Protein AF-A0AA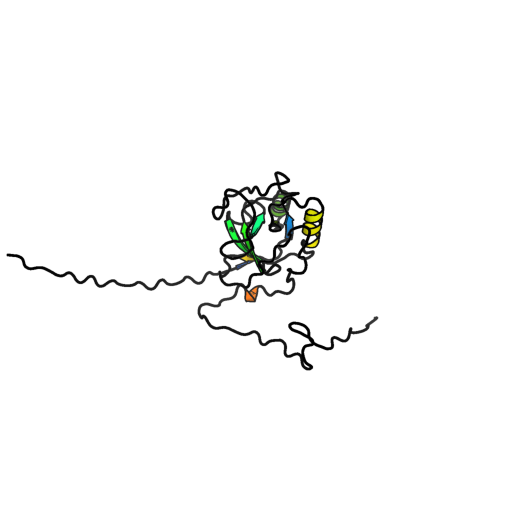N9V3B9-F1 (afdb_monomer)

Radius of gyration: 23.07 Å; Cα contacts (8 Å, |Δi|>4): 389; chains: 1; bounding box: 51×92×60 Å

Sequence (215 aa):
MQQKLLAAVLGTSLPLLARAQDCSVVNDVAVTFYGSPDNDPPGSAATAYSCGGRDNQAGGVGSYDDPLTFATAPGEYEQCELLYAPYIKKYIRMEDSCEQCTSDWANGEAHIDIWTGTVADGGDAQVECENELTPGPQQSFIRNPAADLEVDVTPLWDNGACNTQNTYPDYNTGDYCGNNSGGGGGGGGSPPTCQTGCEWEGHCIGKQSSPTQMF

Foldseek 3Di:
DDDDDDDDDPDDDDPPPDDDQQKDKDWQEFEFEDEQCPDVVHLFQAAPADELNPNRGAAFLQALSTFGEKAAAVPLDDQQFWKAFVQLQGIYGHGHYDPVRNVCVVVVHHYMYTYQHDSGPPDVLVVVLRVLLRDPGIGMMMGRWDNPGGHDSPGCDDDSDHPSVSTHRPDDVCVGRPPPPDDDDDDDPPPPPLVQDAPDPPHHPDPDPDDDDDD

pLDDT: mean 82.68, std 22.28, range [33.41, 98.81]

Solvent-accessible surface area (backbone atoms only — not comparable to full-atom values): 12807 Å² total; per-residue (Å²): 135,82,86,83,82,83,81,84,80,81,80,78,80,75,81,80,76,76,72,75,73,79,41,44,80,47,68,71,26,40,51,45,40,44,41,8,48,78,31,80,62,61,62,29,36,60,36,82,36,73,42,96,84,46,82,24,46,56,34,43,54,11,39,73,95,38,33,16,26,25,22,23,23,92,76,80,58,57,88,56,39,54,33,30,35,63,42,47,23,22,22,32,24,34,28,32,67,34,71,69,24,37,54,37,43,76,72,74,39,50,38,41,35,32,50,32,46,44,62,66,60,56,46,71,63,45,56,50,35,24,60,69,59,34,55,91,67,59,42,54,36,28,37,54,47,70,79,82,65,79,62,47,60,71,54,45,36,52,98,92,44,62,42,62,83,64,51,39,87,88,72,60,70,61,81,68,49,58,95,73,83,78,71,95,70,89,74,78,73,75,70,84,78,52,93,76,42,64,80,50,96,95,42,65,58,77,83,73,82,81,80,84,80,91,129

Mean predicted aligned error: 12.38 Å

Structure (mmCIF, N/CA/C/O backbone):
data_AF-A0AAN9V3B9-F1
#
_entry.id   AF-A0AAN9V3B9-F1
#
loop_
_atom_site.group_PDB
_atom_site.id
_atom_site.type_symbol
_atom_site.label_atom_id
_atom_site.label_alt_id
_atom_site.label_comp_id
_atom_site.label_asym_id
_atom_site.label_entity_id
_atom_site.label_seq_id
_atom_site.pdbx_PDB_ins_code
_atom_site.Cartn_x
_atom_site.Cartn_y
_atom_site.Cartn_z
_atom_site.occupancy
_atom_site.B_iso_or_equiv
_atom_site.auth_seq_id
_atom_site.auth_comp_id
_atom_site.auth_asym_id
_atom_site.auth_atom_id
_atom_site.pdbx_PDB_model_num
ATOM 1 N N . MET A 1 1 ? 1.029 -67.263 36.146 1.00 41.69 1 MET A N 1
ATOM 2 C CA . MET A 1 1 ? 1.501 -66.530 34.952 1.00 41.69 1 MET A CA 1
ATOM 3 C C . MET A 1 1 ? 0.396 -65.588 34.488 1.00 41.69 1 MET A C 1
ATOM 5 O O . MET A 1 1 ? -0.675 -66.061 34.150 1.00 41.69 1 MET A O 1
ATOM 9 N N . GLN A 1 2 ? 0.673 -64.285 34.587 1.00 43.12 2 GLN A N 1
ATOM 10 C CA . GLN A 1 2 ? 0.146 -63.132 33.833 1.00 43.12 2 GLN A CA 1
ATOM 11 C C . GLN A 1 2 ? -1.353 -63.063 33.464 1.00 43.12 2 GLN A C 1
ATOM 13 O O . GLN A 1 2 ? -1.788 -63.608 32.455 1.00 43.12 2 GLN A O 1
ATOM 18 N N . GLN A 1 3 ? -2.100 -62.235 34.206 1.00 40.59 3 GLN A N 1
ATOM 19 C CA . GLN A 1 3 ? -3.297 -61.549 33.705 1.00 40.59 3 GLN A CA 1
ATOM 20 C C . GLN A 1 3 ? -2.859 -60.319 32.895 1.00 40.59 3 GLN A C 1
ATOM 22 O O . GLN A 1 3 ? -2.194 -59.429 33.422 1.00 40.59 3 GLN A O 1
ATOM 27 N N . LYS A 1 4 ? -3.214 -60.281 31.607 1.00 46.84 4 LYS A N 1
ATOM 28 C CA . LYS A 1 4 ? -3.059 -59.104 30.743 1.00 46.84 4 LYS A CA 1
ATOM 29 C C . LYS A 1 4 ? -4.284 -58.207 30.921 1.00 46.84 4 LYS A C 1
ATOM 31 O O . LYS A 1 4 ? -5.369 -58.560 30.469 1.00 46.84 4 LYS A O 1
ATOM 36 N N . LEU A 1 5 ? -4.106 -57.063 31.577 1.00 45.88 5 LEU A N 1
ATOM 37 C CA . LEU A 1 5 ? -5.072 -55.966 31.556 1.00 45.88 5 LEU A CA 1
ATOM 38 C C . LEU A 1 5 ? -4.940 -55.230 30.216 1.00 45.88 5 LEU A C 1
ATOM 40 O O . LEU A 1 5 ? -3.900 -54.636 29.940 1.00 45.88 5 LEU A O 1
ATOM 44 N N . LEU A 1 6 ? -5.982 -55.279 29.384 1.00 48.12 6 LEU A N 1
ATOM 45 C CA . LEU A 1 6 ? -6.142 -54.339 28.277 1.00 48.12 6 LEU A CA 1
ATOM 46 C C . LEU A 1 6 ? -6.774 -53.061 28.836 1.00 48.12 6 LEU A C 1
ATOM 48 O O . LEU A 1 6 ? -7.932 -53.067 29.247 1.00 48.12 6 LEU A O 1
ATOM 52 N N . ALA A 1 7 ? -6.007 -51.973 28.857 1.00 49.44 7 ALA A N 1
ATOM 53 C CA . ALA A 1 7 ? -6.529 -50.637 29.105 1.00 49.44 7 ALA A CA 1
ATOM 54 C C . ALA A 1 7 ? -7.120 -50.092 27.796 1.00 49.44 7 ALA A C 1
ATOM 56 O O . ALA A 1 7 ? -6.390 -49.822 26.844 1.00 49.44 7 ALA A O 1
ATOM 57 N N . ALA A 1 8 ? -8.444 -49.956 27.739 1.00 52.72 8 ALA A N 1
ATOM 58 C CA . ALA A 1 8 ? -9.119 -49.228 26.673 1.00 52.72 8 ALA A CA 1
ATOM 59 C C . ALA A 1 8 ? -8.997 -47.724 26.957 1.00 52.72 8 ALA A C 1
ATOM 61 O O . ALA A 1 8 ? -9.636 -47.203 27.870 1.00 52.72 8 ALA A O 1
ATOM 62 N N . VAL A 1 9 ? -8.145 -47.032 26.200 1.00 54.12 9 VAL A N 1
ATOM 63 C CA . VAL A 1 9 ? -8.042 -45.569 26.236 1.00 54.12 9 VAL A CA 1
ATOM 64 C C . VAL A 1 9 ? -9.153 -45.010 25.348 1.00 54.12 9 VAL A C 1
ATOM 66 O O . VAL A 1 9 ? -9.052 -45.021 24.124 1.00 54.12 9 VAL A O 1
ATOM 69 N N . LEU A 1 10 ? -10.245 -44.563 25.967 1.00 55.75 10 LEU A N 1
ATOM 70 C CA . LEU A 1 10 ? -11.289 -43.781 25.307 1.00 55.75 10 LEU A CA 1
ATOM 71 C C . LEU A 1 10 ? -10.733 -42.376 25.0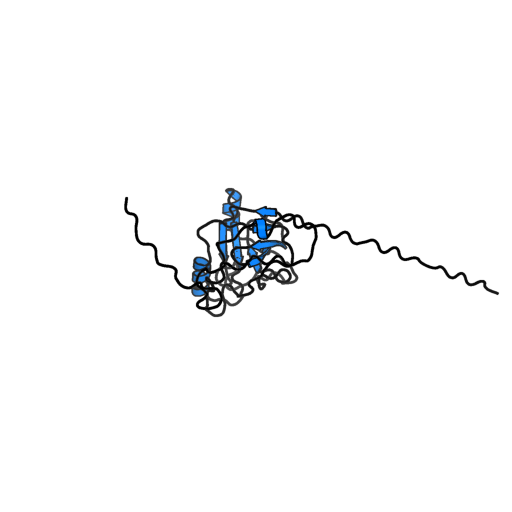43 1.00 55.75 10 LEU A C 1
ATOM 73 O O . LEU A 1 10 ? -10.651 -41.555 25.953 1.00 55.75 10 LEU A O 1
ATOM 77 N N . GLY A 1 11 ? -10.306 -42.119 23.807 1.00 49.44 11 GLY A N 1
ATOM 78 C CA . GLY A 1 11 ? -9.896 -40.790 23.364 1.00 49.44 11 GLY A CA 1
ATOM 79 C C . GLY A 1 11 ? -11.099 -39.852 23.316 1.00 49.44 11 GLY A C 1
ATOM 80 O O . GLY A 1 11 ? -11.945 -39.965 22.434 1.00 49.44 11 GLY A O 1
ATOM 81 N N . THR A 1 12 ? -11.190 -38.926 24.266 1.00 54.28 12 THR A N 1
ATOM 82 C CA . THR A 1 12 ? -12.122 -37.798 24.198 1.00 54.28 12 THR A CA 1
ATOM 83 C C . THR A 1 12 ? -11.605 -36.802 23.164 1.00 54.28 12 THR A C 1
ATOM 85 O O . THR A 1 12 ? -10.696 -36.023 23.450 1.00 54.28 12 THR A O 1
ATOM 88 N N . SER A 1 13 ? -12.157 -36.829 21.953 1.00 55.66 13 SER A N 1
ATOM 89 C CA . SER A 1 13 ? -11.973 -35.756 20.976 1.00 55.66 13 SER A CA 1
ATOM 90 C C . SER A 1 13 ? -12.681 -34.503 21.495 1.00 55.66 13 SER A C 1
ATOM 92 O O . SER A 1 13 ? -13.912 -34.436 21.465 1.00 55.66 13 SER A O 1
ATOM 94 N N . LEU A 1 14 ? -11.926 -33.526 22.008 1.00 54.72 14 LEU A N 1
ATOM 95 C CA . LEU A 1 14 ? -12.481 -32.198 22.256 1.00 54.72 14 LEU A CA 1
ATOM 96 C C . LEU A 1 14 ? -12.794 -31.556 20.896 1.00 54.72 14 LEU A C 1
ATOM 98 O O . LEU A 1 14 ? -11.903 -31.515 20.044 1.00 54.72 14 LEU A O 1
ATOM 102 N N . PRO A 1 15 ? -14.015 -31.051 20.665 1.00 53.41 15 PRO A N 1
ATOM 103 C CA . PRO A 1 15 ? -14.269 -30.225 19.499 1.00 53.41 15 PRO A CA 1
ATOM 104 C C . PRO A 1 15 ? -13.411 -28.960 19.616 1.00 53.41 15 PRO A C 1
ATOM 106 O O . PRO A 1 15 ? -13.510 -28.217 20.595 1.00 53.41 15 PRO A O 1
ATOM 109 N N . LEU A 1 16 ? -12.550 -28.730 18.623 1.00 55.16 16 LEU A N 1
ATOM 110 C CA . LEU A 1 16 ? -11.916 -27.435 18.402 1.00 55.16 16 LEU A CA 1
ATOM 111 C C . LEU A 1 16 ? -13.042 -26.437 18.117 1.00 55.16 16 LEU A C 1
ATOM 113 O O . LEU A 1 16 ? -13.599 -26.409 17.023 1.00 55.16 16 LEU A O 1
ATOM 117 N N . LEU A 1 17 ? -13.421 -25.654 19.125 1.00 50.00 17 LEU A N 1
ATOM 118 C CA . LEU A 1 17 ? -14.230 -24.459 18.929 1.00 50.00 17 LEU A CA 1
ATOM 119 C C . LEU A 1 17 ? -13.381 -23.488 18.105 1.00 50.00 17 LEU A C 1
ATOM 121 O O . LEU A 1 17 ? -12.495 -22.829 18.651 1.00 50.00 17 LEU A O 1
ATOM 125 N N . ALA A 1 18 ? -13.620 -23.444 16.793 1.00 53.16 18 ALA A N 1
ATOM 126 C CA . ALA A 1 18 ? -13.125 -22.371 15.947 1.00 53.16 18 ALA A CA 1
ATOM 127 C C . ALA A 1 18 ? -13.618 -21.057 16.559 1.00 53.16 18 ALA A C 1
ATOM 129 O O . ALA A 1 18 ? -14.824 -20.828 16.670 1.00 53.16 18 ALA A O 1
ATOM 130 N N . ARG A 1 19 ? -12.691 -20.230 17.046 1.00 51.94 19 ARG A N 1
ATOM 131 C CA . ARG A 1 19 ? -13.036 -18.862 17.417 1.00 51.94 19 ARG A CA 1
ATOM 132 C C . ARG A 1 19 ? -13.384 -18.158 16.117 1.00 51.94 19 ARG A C 1
ATOM 134 O O . ARG A 1 19 ? -12.561 -18.164 15.207 1.00 51.94 19 ARG A O 1
ATOM 141 N N . ALA A 1 20 ? -14.596 -17.615 16.020 1.00 55.94 20 ALA A N 1
ATOM 142 C CA . ALA A 1 20 ? -14.875 -16.630 14.987 1.00 55.94 20 ALA A CA 1
ATOM 143 C C . ALA A 1 20 ? -13.802 -15.541 15.133 1.00 55.94 20 ALA A C 1
ATOM 145 O O . ALA A 1 20 ? -13.590 -15.047 16.243 1.00 55.94 20 ALA A O 1
ATOM 146 N N . GLN A 1 21 ? -13.036 -15.279 14.074 1.00 63.41 21 GLN A N 1
ATOM 147 C CA . GLN A 1 21 ? -12.160 -14.118 14.073 1.00 63.41 21 GLN A CA 1
ATOM 148 C C . GLN A 1 21 ? -13.064 -12.893 13.990 1.00 63.41 21 GLN A C 1
ATOM 150 O O . GLN A 1 21 ? -13.757 -12.703 12.993 1.00 63.41 21 GLN A O 1
ATOM 155 N N . ASP A 1 22 ? -13.091 -12.110 15.066 1.00 83.25 22 ASP A N 1
ATOM 156 C CA . ASP A 1 22 ? -13.751 -10.812 15.074 1.00 83.25 22 ASP A CA 1
ATOM 157 C C . ASP A 1 22 ? -12.842 -9.846 14.311 1.00 83.25 22 ASP A C 1
ATOM 159 O O . ASP A 1 22 ? -11.876 -9.297 14.850 1.00 83.25 22 ASP A O 1
ATOM 163 N N . CYS A 1 23 ? -13.115 -9.707 13.020 1.00 91.94 23 CYS A N 1
ATOM 164 C CA . CYS A 1 23 ? -12.507 -8.672 12.205 1.00 91.94 23 CYS A CA 1
ATOM 165 C C . CYS A 1 23 ? -12.902 -7.280 12.727 1.00 91.94 23 CYS A C 1
ATOM 167 O O . CYS A 1 23 ? -13.907 -7.107 13.428 1.00 91.94 23 CYS A O 1
ATOM 169 N N . SER A 1 24 ? -12.145 -6.261 12.336 1.00 94.94 24 SER A N 1
ATOM 170 C CA . SER A 1 24 ? -12.548 -4.867 12.520 1.00 94.94 24 SER A CA 1
ATOM 171 C C . SER A 1 24 ? -12.216 -4.027 11.294 1.00 94.94 24 SER A C 1
ATOM 173 O O . SER A 1 24 ? -11.349 -4.378 10.496 1.00 94.94 24 SER A O 1
ATOM 175 N N . VAL A 1 25 ? -12.929 -2.912 11.137 1.00 96.06 25 VAL A N 1
ATOM 176 C CA . VAL A 1 25 ? -12.714 -1.957 10.045 1.00 96.06 25 VAL A CA 1
ATOM 177 C C . VAL A 1 25 ? -11.924 -0.764 10.570 1.00 96.06 25 VAL A C 1
ATOM 179 O O . VAL A 1 25 ? -12.300 -0.167 11.580 1.00 96.06 25 VAL A O 1
ATOM 182 N N . VAL A 1 26 ? -10.857 -0.409 9.860 1.00 96.50 26 VAL A N 1
ATOM 183 C CA . VAL A 1 26 ? -10.147 0.868 9.994 1.00 96.50 26 VAL A CA 1
ATOM 184 C C . VAL A 1 26 ? -10.534 1.731 8.802 1.00 96.50 26 VAL A C 1
ATOM 186 O O . VAL A 1 26 ? -10.511 1.239 7.678 1.00 96.50 26 VAL A O 1
ATOM 189 N N . ASN A 1 27 ? -10.908 2.985 9.043 1.00 97.12 27 ASN A N 1
ATOM 190 C CA . ASN A 1 27 ? -11.295 3.938 8.000 1.00 97.12 27 ASN A CA 1
ATOM 191 C C . ASN A 1 27 ? -10.278 5.083 7.934 1.00 97.12 27 ASN A C 1
ATOM 193 O O . ASN A 1 27 ? -9.436 5.199 8.824 1.00 97.12 27 ASN A O 1
ATOM 197 N N . ASP A 1 28 ? -10.428 5.944 6.927 1.00 97.56 28 ASP A N 1
ATOM 198 C CA . ASP A 1 28 ? -9.720 7.224 6.815 1.00 97.56 28 ASP A CA 1
ATOM 199 C C . ASP A 1 28 ? -8.184 7.076 6.797 1.00 97.56 28 ASP A C 1
ATOM 201 O O . ASP A 1 28 ? -7.456 7.867 7.393 1.00 97.56 28 ASP A O 1
ATOM 205 N N . VAL A 1 29 ? -7.687 6.040 6.109 1.00 98.56 29 VAL A N 1
ATOM 206 C CA . VAL A 1 29 ? -6.252 5.761 5.955 1.00 98.56 29 VAL A CA 1
ATOM 207 C C . VAL A 1 29 ? -5.761 6.324 4.621 1.00 98.56 29 VAL A C 1
ATOM 209 O O . VAL A 1 29 ? -6.275 5.951 3.561 1.00 98.56 29 VAL A O 1
ATOM 212 N N . ALA A 1 30 ? -4.779 7.224 4.662 1.00 98.62 30 ALA A N 1
ATOM 213 C CA . ALA A 1 30 ? -4.054 7.665 3.476 1.00 98.62 30 ALA A CA 1
ATOM 214 C C . ALA A 1 30 ? -3.252 6.497 2.890 1.00 98.62 30 ALA A C 1
ATOM 216 O O . ALA A 1 30 ? -2.756 5.635 3.618 1.00 98.62 30 ALA A O 1
ATOM 217 N N . VAL A 1 31 ? -3.158 6.451 1.565 1.00 98.62 31 VAL A N 1
ATOM 218 C CA . VAL A 1 31 ? -2.484 5.369 0.853 1.00 98.62 31 VAL A CA 1
ATOM 219 C C . VAL A 1 31 ? -1.543 5.962 -0.172 1.00 98.62 31 VAL A C 1
ATOM 221 O O . VAL A 1 31 ? -1.993 6.742 -1.007 1.00 98.62 31 VAL A O 1
ATOM 224 N N . THR A 1 32 ? -0.300 5.504 -0.166 1.00 98.62 32 THR A N 1
ATOM 225 C CA . THR A 1 32 ? 0.622 5.603 -1.300 1.00 98.62 32 THR A CA 1
ATOM 226 C C . THR A 1 32 ? 1.081 4.212 -1.730 1.00 98.62 32 THR A C 1
ATOM 228 O O . THR A 1 32 ? 0.683 3.191 -1.153 1.00 98.62 32 THR A O 1
ATOM 231 N N . PHE A 1 33 ? 1.874 4.171 -2.795 1.00 98.50 33 PHE A N 1
ATOM 232 C CA . PHE A 1 33 ? 2.560 2.971 -3.246 1.00 98.50 33 PHE A CA 1
ATOM 233 C C . PHE A 1 33 ? 4.051 3.254 -3.366 1.00 98.50 33 PHE A C 1
ATOM 235 O O . PHE A 1 33 ? 4.432 4.377 -3.684 1.00 98.50 33 PHE A O 1
ATOM 242 N N . TYR A 1 34 ? 4.849 2.205 -3.188 1.00 98.31 34 TYR A N 1
ATOM 243 C CA . TYR A 1 34 ? 6.299 2.243 -3.347 1.00 98.31 34 TYR A CA 1
ATOM 244 C C . TYR A 1 34 ? 6.801 0.985 -4.056 1.00 98.31 34 TYR A C 1
ATOM 246 O O . TYR A 1 34 ? 6.097 -0.029 -4.203 1.00 98.31 34 TYR A O 1
ATOM 254 N N . GLY A 1 35 ? 8.044 1.029 -4.504 1.00 97.25 35 GLY A N 1
ATOM 255 C CA . GLY A 1 35 ? 8.650 -0.022 -5.294 1.00 97.25 35 GLY A CA 1
ATOM 256 C C . GLY A 1 35 ? 10.147 -0.108 -5.076 1.00 97.25 35 GLY A C 1
ATOM 257 O O . GLY A 1 35 ? 10.753 0.587 -4.269 1.00 97.25 35 GLY A O 1
ATOM 258 N N . SER A 1 36 ? 10.788 -1.015 -5.810 1.00 96.00 36 SER A N 1
ATOM 259 C CA . SER A 1 36 ? 12.241 -1.143 -5.735 1.00 96.00 36 SER A CA 1
ATOM 260 C C . SER A 1 36 ? 13.004 0.163 -6.018 1.00 96.00 36 SER A C 1
ATOM 262 O O . SER A 1 36 ? 14.050 0.319 -5.388 1.00 96.00 36 SER A O 1
ATOM 264 N N . PRO A 1 37 ? 12.586 1.061 -6.937 1.00 96.25 37 PRO A N 1
ATOM 265 C CA . PRO A 1 37 ? 13.367 2.253 -7.267 1.00 96.25 37 PRO A CA 1
ATOM 266 C C . PRO A 1 37 ? 13.473 3.260 -6.120 1.00 96.25 37 PRO A C 1
ATOM 268 O O . PRO A 1 37 ? 14.508 3.913 -5.990 1.00 96.25 37 PRO A O 1
ATOM 271 N N . ASP A 1 38 ? 12.424 3.396 -5.312 1.00 92.94 38 ASP A N 1
ATOM 272 C CA . ASP A 1 38 ? 12.287 4.430 -4.283 1.00 92.94 38 ASP A CA 1
ATOM 273 C C . ASP A 1 38 ? 12.252 3.875 -2.848 1.00 92.94 38 ASP A C 1
ATOM 275 O O . ASP A 1 38 ? 12.233 4.652 -1.893 1.00 92.94 38 ASP A O 1
ATOM 279 N N . ASN A 1 39 ? 12.350 2.551 -2.687 1.00 96.19 39 ASN A N 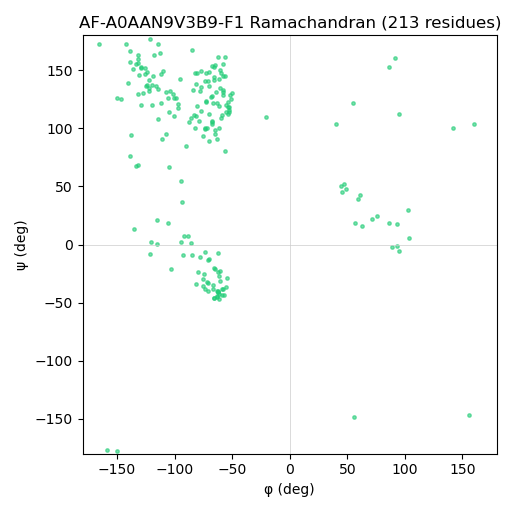1
ATOM 280 C CA . ASN A 1 39 ? 12.606 1.919 -1.396 1.00 96.19 39 ASN A CA 1
ATOM 281 C C . ASN A 1 39 ? 13.906 2.441 -0.744 1.00 96.19 39 ASN A C 1
ATOM 283 O O . ASN A 1 39 ? 14.795 2.952 -1.424 1.00 96.19 39 ASN A O 1
ATOM 287 N N . ASP A 1 40 ? 14.074 2.252 0.568 1.00 93.06 40 ASP A N 1
ATOM 288 C CA . ASP A 1 40 ? 15.314 2.573 1.285 1.00 93.06 40 ASP A CA 1
ATOM 289 C C . ASP A 1 40 ? 15.988 1.295 1.831 1.00 93.06 40 ASP A C 1
ATOM 291 O O . ASP A 1 40 ? 15.507 0.701 2.798 1.00 93.06 40 ASP A O 1
ATOM 295 N N . PRO A 1 41 ? 17.120 0.837 1.253 1.00 94.25 41 PRO A N 1
ATOM 296 C CA . PRO A 1 41 ? 17.901 1.479 0.196 1.00 94.25 41 PRO A CA 1
ATOM 297 C C . PRO A 1 41 ? 17.280 1.348 -1.212 1.00 94.25 41 PRO A C 1
ATOM 299 O O . PRO A 1 41 ? 16.711 0.294 -1.524 1.00 94.25 41 PRO A O 1
ATOM 302 N N . PRO A 1 42 ? 17.498 2.343 -2.100 1.00 93.38 42 PRO A N 1
ATOM 303 C CA . PRO A 1 42 ? 17.010 2.311 -3.480 1.00 93.38 42 PRO A CA 1
ATOM 304 C C . PRO A 1 42 ? 17.553 1.131 -4.283 1.00 93.38 42 PRO A C 1
ATOM 306 O O . PRO A 1 42 ? 18.696 0.699 -4.096 1.00 93.38 42 PRO A O 1
ATOM 309 N N . GLY A 1 43 ? 16.747 0.630 -5.214 1.00 93.88 43 GLY A N 1
ATOM 310 C CA . GLY A 1 43 ? 17.051 -0.554 -6.020 1.00 93.88 43 GLY A CA 1
ATOM 311 C C . GLY A 1 43 ? 16.992 -1.861 -5.223 1.00 93.88 43 GLY A C 1
ATOM 312 O O . GLY A 1 43 ? 17.639 -2.842 -5.599 1.00 93.88 43 GLY A O 1
ATOM 313 N N . SER A 1 44 ? 16.276 -1.880 -4.094 1.00 95.19 44 SER A N 1
ATOM 314 C CA . SER A 1 44 ? 16.167 -3.053 -3.227 1.00 95.19 44 SER A CA 1
ATOM 315 C C . SER A 1 44 ? 14.726 -3.359 -2.834 1.00 95.19 44 SER A C 1
ATOM 317 O O . SER A 1 44 ? 13.844 -2.510 -2.905 1.00 95.19 44 SER A O 1
ATOM 319 N N . ALA A 1 45 ? 14.509 -4.577 -2.348 1.00 96.56 45 ALA A N 1
ATOM 320 C CA . ALA A 1 45 ? 13.281 -4.969 -1.670 1.00 96.56 45 ALA A CA 1
ATOM 321 C C . ALA A 1 45 ? 13.493 -5.097 -0.154 1.00 96.56 45 ALA A C 1
ATOM 323 O O . ALA A 1 45 ? 12.722 -5.784 0.497 1.00 96.56 45 ALA A O 1
ATOM 324 N N . ALA A 1 46 ? 14.547 -4.510 0.422 1.00 97.38 46 ALA A N 1
ATOM 325 C CA . ALA A 1 46 ? 14.813 -4.669 1.849 1.00 97.38 46 ALA A CA 1
ATOM 326 C C . ALA A 1 46 ? 13.660 -4.104 2.692 1.00 97.38 46 ALA A C 1
ATOM 328 O O . ALA A 1 46 ? 13.104 -3.072 2.333 1.00 97.38 46 ALA A O 1
ATOM 329 N N . THR A 1 47 ? 13.338 -4.766 3.805 1.00 98.12 47 THR A N 1
ATOM 330 C CA . THR A 1 47 ? 12.307 -4.315 4.752 1.00 98.12 47 THR A CA 1
ATOM 331 C C . THR A 1 47 ? 12.809 -4.296 6.193 1.00 98.12 47 THR A C 1
ATOM 333 O O . THR A 1 47 ? 13.674 -5.092 6.591 1.00 98.12 47 THR A O 1
ATOM 336 N N . ALA A 1 48 ? 12.225 -3.432 7.026 1.00 97.69 48 ALA A N 1
ATOM 337 C CA . ALA A 1 48 ? 12.558 -3.318 8.446 1.00 97.69 48 ALA A CA 1
ATOM 338 C C . ALA A 1 48 ? 12.307 -4.612 9.246 1.00 97.69 48 ALA A C 1
ATOM 340 O O . ALA A 1 48 ? 13.035 -4.912 10.201 1.00 97.69 48 ALA A O 1
ATOM 341 N N . TYR A 1 49 ? 11.307 -5.409 8.860 1.00 97.06 49 TYR A N 1
ATOM 342 C CA . TYR A 1 49 ? 10.854 -6.571 9.621 1.00 97.06 49 TYR A CA 1
ATOM 343 C C . TYR A 1 49 ? 10.890 -7.869 8.810 1.00 97.06 49 TYR A C 1
ATOM 345 O O . TYR A 1 49 ? 10.449 -7.946 7.665 1.00 97.06 49 TYR A O 1
ATOM 353 N N . SER A 1 50 ? 11.370 -8.938 9.453 1.00 95.62 50 SER A N 1
ATOM 354 C CA . SER A 1 50 ? 11.337 -10.286 8.884 1.00 95.62 50 SER A CA 1
ATOM 355 C C . SER A 1 50 ? 10.014 -10.962 9.223 1.00 95.62 50 SER A C 1
ATOM 357 O O . SER A 1 50 ? 9.792 -11.385 10.360 1.00 95.62 50 SER A O 1
ATOM 359 N N . CYS A 1 51 ? 9.135 -11.063 8.230 1.00 95.88 51 CYS A N 1
ATOM 360 C CA . CYS A 1 51 ? 7.823 -11.685 8.352 1.00 95.88 51 CYS A CA 1
ATOM 361 C C . CYS A 1 51 ? 7.667 -12.812 7.318 1.00 95.88 51 CYS A C 1
ATOM 363 O O . CYS A 1 51 ? 8.268 -12.792 6.244 1.00 95.88 51 CYS A O 1
ATOM 365 N N . GLY A 1 52 ? 6.898 -13.851 7.663 1.00 90.56 52 GLY A N 1
ATOM 366 C CA . GLY A 1 52 ? 6.560 -14.956 6.751 1.00 90.56 52 GLY A CA 1
ATOM 367 C C . GLY A 1 52 ? 7.739 -15.723 6.132 1.00 90.56 52 GLY A C 1
ATOM 368 O O . GLY A 1 52 ? 7.541 -16.399 5.130 1.00 90.56 52 GLY A O 1
ATOM 369 N N . GLY A 1 53 ? 8.949 -15.625 6.696 1.00 94.31 53 GLY A N 1
ATOM 370 C CA . GLY A 1 53 ? 10.141 -16.303 6.174 1.00 94.31 53 GLY A CA 1
ATOM 371 C C . GLY A 1 53 ? 10.749 -15.665 4.919 1.00 94.31 53 GLY A C 1
ATOM 372 O O . GLY A 1 53 ? 11.416 -16.367 4.167 1.00 94.31 53 GLY A O 1
ATOM 373 N N . ARG A 1 54 ? 10.520 -14.365 4.682 1.00 92.88 54 ARG A N 1
ATOM 374 C CA . ARG A 1 54 ? 11.051 -13.626 3.518 1.00 92.88 54 ARG A CA 1
ATOM 375 C C . ARG A 1 54 ? 12.436 -13.002 3.724 1.00 92.88 54 ARG A C 1
ATOM 377 O O . ARG A 1 54 ? 12.873 -12.241 2.876 1.00 92.88 54 ARG A O 1
ATOM 384 N N . ASP A 1 55 ? 13.116 -13.285 4.836 1.00 95.06 55 ASP A N 1
ATOM 385 C CA . ASP A 1 55 ? 14.471 -12.780 5.122 1.00 95.06 55 ASP A CA 1
ATOM 386 C C . ASP A 1 55 ? 14.631 -11.259 4.902 1.00 95.06 55 ASP A C 1
ATOM 388 O O . ASP A 1 55 ? 15.589 -10.815 4.270 1.00 95.06 55 ASP A O 1
ATOM 392 N N . ASN A 1 56 ? 13.687 -10.468 5.436 1.00 97.44 56 ASN A N 1
ATOM 393 C CA . ASN A 1 56 ? 13.648 -9.003 5.291 1.00 97.44 56 ASN A CA 1
ATOM 394 C C . ASN A 1 56 ? 13.532 -8.530 3.831 1.00 97.44 56 ASN A C 1
ATOM 396 O O . ASN A 1 56 ? 14.233 -7.603 3.426 1.00 97.44 56 ASN A O 1
ATOM 400 N N . GLN A 1 57 ? 12.682 -9.189 3.039 1.00 97.31 57 GLN A N 1
ATOM 401 C CA . GLN A 1 57 ? 12.386 -8.793 1.665 1.00 97.31 57 GLN A CA 1
ATOM 402 C C . GLN A 1 57 ? 10.890 -8.543 1.464 1.00 97.31 57 GLN A C 1
ATOM 404 O O . GLN A 1 57 ? 10.057 -9.391 1.807 1.00 97.31 57 GLN A O 1
ATOM 409 N N . ALA A 1 58 ? 10.574 -7.412 0.843 1.00 97.56 58 ALA A N 1
ATOM 410 C CA . ALA A 1 58 ? 9.261 -7.053 0.357 1.00 97.56 58 ALA A CA 1
ATOM 411 C C . ALA A 1 58 ? 8.846 -7.987 -0.783 1.00 97.56 58 ALA A C 1
ATOM 413 O O . ALA A 1 58 ? 9.670 -8.534 -1.524 1.00 97.56 58 ALA A O 1
ATOM 414 N N . GLY A 1 59 ? 7.544 -8.172 -0.941 1.00 96.19 59 GLY A N 1
ATOM 415 C CA . GLY A 1 59 ? 6.983 -9.006 -1.986 1.00 96.19 59 GLY A CA 1
ATOM 416 C C . GLY A 1 59 ? 5.606 -9.520 -1.621 1.00 96.19 59 GLY A C 1
ATOM 417 O O . GLY A 1 59 ? 4.828 -8.857 -0.941 1.00 96.19 59 GLY A O 1
ATOM 418 N N . GLY A 1 60 ? 5.324 -10.732 -2.085 1.00 96.75 60 GLY A N 1
ATOM 419 C CA . GLY A 1 60 ? 4.019 -11.362 -1.975 1.00 96.75 60 GLY A CA 1
ATOM 420 C C . GLY A 1 60 ? 3.080 -10.989 -3.114 1.00 96.75 60 GLY A C 1
ATOM 421 O O . GLY A 1 60 ? 3.199 -9.930 -3.724 1.00 96.75 60 GLY A O 1
ATOM 422 N N . VAL A 1 61 ? 2.140 -11.881 -3.415 1.00 96.56 61 VAL A N 1
ATOM 423 C CA . VAL A 1 61 ? 1.154 -11.673 -4.493 1.00 96.56 61 VAL A CA 1
ATOM 424 C C . VAL A 1 61 ? -0.151 -11.029 -4.008 1.00 96.56 61 VAL A C 1
ATOM 426 O O . VAL A 1 61 ? -0.992 -10.632 -4.819 1.00 96.56 61 VAL A O 1
ATOM 429 N N . GLY A 1 62 ? -0.331 -10.911 -2.688 1.00 97.81 62 GLY A N 1
ATOM 430 C CA . GLY A 1 62 ? -1.541 -10.369 -2.065 1.00 97.81 62 GLY A CA 1
ATOM 431 C C . GLY A 1 62 ? -2.581 -11.423 -1.681 1.00 97.81 62 GLY A C 1
ATOM 432 O O . GLY A 1 62 ? -3.742 -11.083 -1.462 1.00 97.81 62 GLY A O 1
ATOM 433 N N . SER A 1 63 ? -2.190 -12.698 -1.598 1.00 98.06 63 SER A N 1
ATOM 434 C CA . SER A 1 63 ? -3.044 -13.767 -1.056 1.00 98.06 63 SER A CA 1
ATOM 435 C C . SER A 1 63 ? -2.932 -13.849 0.471 1.00 98.06 63 SER A C 1
ATOM 437 O O . SER A 1 63 ? -2.014 -13.272 1.042 1.00 98.06 63 SER A O 1
ATOM 439 N N . TYR A 1 64 ? -3.825 -14.580 1.148 1.00 97.75 64 TYR A N 1
ATOM 440 C CA . TYR A 1 64 ? -3.757 -14.718 2.612 1.00 97.75 64 TYR A CA 1
ATOM 441 C C . TYR A 1 64 ? -2.428 -15.327 3.089 1.00 97.75 64 TYR A C 1
ATOM 443 O O . TYR A 1 64 ? -1.818 -14.835 4.037 1.00 97.75 64 TYR A O 1
ATOM 451 N N . ASP A 1 65 ? -1.964 -16.376 2.403 1.00 97.38 65 ASP A N 1
ATOM 452 C CA . ASP A 1 65 ? -0.723 -17.085 2.740 1.00 97.38 65 ASP A CA 1
ATOM 453 C C . ASP A 1 65 ? 0.533 -16.355 2.236 1.00 97.38 65 ASP A C 1
ATOM 455 O O . ASP A 1 65 ? 1.624 -16.528 2.782 1.00 97.38 65 ASP A O 1
ATOM 459 N N . ASP A 1 66 ? 0.382 -15.516 1.209 1.00 97.50 66 ASP A N 1
ATOM 460 C CA . ASP A 1 66 ? 1.451 -14.724 0.602 1.00 97.50 66 ASP A CA 1
ATOM 461 C C . ASP A 1 66 ? 1.010 -13.255 0.433 1.00 97.50 66 ASP A C 1
ATOM 463 O O . ASP A 1 66 ? 0.770 -12.797 -0.694 1.00 97.50 66 ASP A O 1
ATOM 467 N N . PRO A 1 67 ? 0.846 -12.520 1.552 1.00 98.31 67 PRO A N 1
ATOM 468 C CA . PRO A 1 67 ? 0.311 -11.163 1.548 1.00 98.31 67 PRO A CA 1
ATOM 469 C C . PRO A 1 67 ? 1.321 -10.179 0.978 1.00 98.31 67 PRO A C 1
ATOM 471 O O . PRO A 1 67 ? 2.529 -10.351 1.144 1.00 98.31 67 PRO A O 1
ATOM 474 N N . LEU A 1 68 ? 0.831 -9.141 0.321 1.00 98.44 68 LEU A N 1
ATOM 475 C CA . LEU A 1 68 ? 1.670 -8.096 -0.243 1.00 98.44 68 LEU A CA 1
ATOM 476 C C . LEU A 1 68 ? 2.265 -7.236 0.883 1.00 98.44 68 LEU A C 1
ATOM 478 O O . LEU A 1 68 ? 1.603 -6.966 1.883 1.00 98.44 68 LEU A O 1
ATOM 482 N N . THR A 1 69 ? 3.520 -6.833 0.766 1.00 98.62 69 THR A N 1
ATOM 483 C CA . THR A 1 69 ? 4.158 -5.980 1.774 1.00 98.62 69 THR A CA 1
ATOM 484 C C . THR A 1 69 ? 3.512 -4.597 1.834 1.00 98.62 69 THR A C 1
ATOM 486 O O . THR A 1 69 ? 3.173 -4.019 0.801 1.00 98.62 69 THR A O 1
ATOM 489 N N . PHE A 1 70 ? 3.382 -4.047 3.039 1.00 98.81 70 PHE A N 1
ATOM 490 C CA . PHE A 1 70 ? 3.179 -2.616 3.228 1.00 98.81 70 PHE A CA 1
ATOM 491 C C . PHE A 1 70 ? 4.091 -2.052 4.321 1.00 98.81 70 PHE A C 1
ATOM 493 O O . PHE A 1 70 ? 4.516 -2.772 5.237 1.00 98.81 70 PHE A O 1
ATOM 500 N N . ALA A 1 71 ? 4.348 -0.752 4.211 1.00 98.81 71 ALA A N 1
ATOM 501 C CA . ALA A 1 71 ? 5.057 0.079 5.164 1.00 98.81 71 ALA A CA 1
ATOM 502 C C . ALA A 1 71 ? 4.090 1.057 5.846 1.00 98.81 71 ALA A C 1
ATOM 504 O O . ALA A 1 71 ? 3.077 1.462 5.280 1.00 98.81 71 ALA A O 1
ATOM 505 N N . THR A 1 72 ? 4.378 1.423 7.091 1.00 98.81 72 THR A N 1
ATOM 506 C CA . THR A 1 72 ? 3.586 2.395 7.867 1.00 98.81 72 THR A CA 1
ATOM 507 C C . THR A 1 72 ? 4.440 2.971 9.005 1.00 98.81 72 THR A C 1
ATOM 509 O O . THR A 1 72 ? 5.623 2.638 9.127 1.00 98.81 72 THR A O 1
ATOM 512 N N . ALA A 1 73 ? 3.880 3.827 9.861 1.00 98.62 73 ALA A N 1
ATOM 513 C CA . ALA A 1 73 ? 4.572 4.281 11.061 1.00 98.62 73 ALA A CA 1
ATOM 514 C C . ALA A 1 73 ? 4.708 3.145 12.099 1.00 98.62 73 ALA A C 1
ATOM 516 O O . ALA A 1 73 ? 3.727 2.451 12.395 1.00 98.62 73 ALA A O 1
ATOM 517 N N . PRO A 1 74 ? 5.878 2.968 12.747 1.00 97.62 74 PRO A N 1
ATOM 518 C CA . PRO A 1 74 ? 6.001 2.037 13.864 1.00 97.62 74 PRO A CA 1
ATOM 519 C C . PRO A 1 74 ? 4.975 2.333 14.971 1.00 97.62 74 PRO A C 1
ATOM 521 O O . PRO A 1 74 ? 4.973 3.411 15.568 1.00 97.62 74 PRO A O 1
ATOM 524 N N . GLY A 1 75 ? 4.118 1.352 15.268 1.00 95.88 75 GLY A N 1
ATOM 525 C CA . GLY A 1 75 ? 3.060 1.456 16.278 1.00 95.88 75 GLY A CA 1
ATOM 526 C C . GLY A 1 75 ? 1.678 1.860 15.751 1.00 95.88 75 GLY A C 1
ATOM 527 O O . GLY A 1 75 ? 0.731 1.834 16.534 1.00 95.88 75 GLY A O 1
ATOM 528 N N . GLU A 1 76 ? 1.529 2.194 14.465 1.00 98.12 76 GLU A N 1
ATOM 529 C CA . GLU A 1 76 ? 0.206 2.340 13.828 1.00 98.12 76 GLU A CA 1
ATOM 530 C C . GLU A 1 76 ? -0.479 0.965 13.651 1.00 98.12 76 GLU A C 1
ATOM 532 O O . GLU A 1 76 ? -1.674 0.779 13.927 1.00 98.12 76 GLU A O 1
ATOM 537 N N . TYR A 1 77 ? 0.327 -0.029 13.275 1.00 98.31 77 TYR A N 1
ATOM 538 C CA . TYR A 1 77 ? -0.021 -1.446 13.172 1.00 98.31 77 TYR A CA 1
ATOM 539 C C . TYR A 1 77 ? 1.049 -2.300 13.865 1.00 98.31 77 TYR A C 1
ATOM 541 O O . TYR A 1 77 ? 2.196 -1.872 14.032 1.00 98.31 77 TYR A O 1
ATOM 549 N N . GLU A 1 78 ? 0.675 -3.507 14.287 1.00 98.00 78 GLU A N 1
ATOM 550 C CA . GLU A 1 78 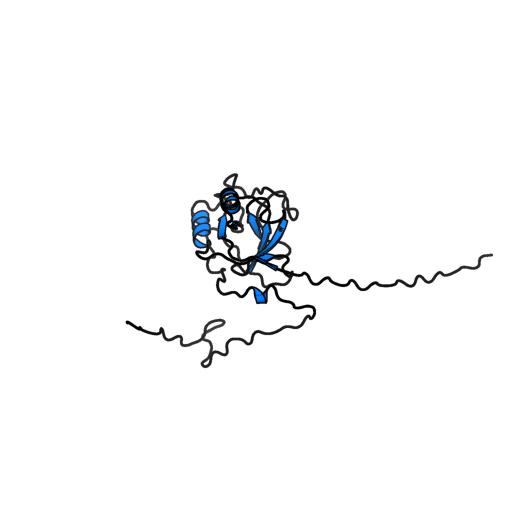? 1.612 -4.464 14.872 1.00 98.00 78 GLU A CA 1
ATOM 551 C C . GLU A 1 78 ? 2.567 -5.009 13.802 1.00 98.00 78 GLU A C 1
ATOM 553 O O . GLU A 1 78 ? 2.210 -5.190 12.635 1.00 98.00 78 GLU A O 1
ATOM 558 N N . GLN A 1 79 ? 3.794 -5.335 14.209 1.00 98.00 79 GLN A N 1
ATOM 559 C CA . GLN A 1 79 ? 4.755 -5.979 13.317 1.00 98.00 79 GLN A CA 1
ATOM 560 C C . GLN A 1 79 ? 4.176 -7.297 12.771 1.00 98.00 79 GLN A C 1
ATOM 562 O O . GLN A 1 79 ? 3.707 -8.146 13.533 1.00 98.00 79 GLN A O 1
ATOM 567 N N . CYS A 1 80 ? 4.264 -7.492 11.454 1.00 97.94 80 CYS A N 1
ATOM 568 C CA . CYS A 1 80 ? 3.679 -8.618 10.727 1.00 97.94 80 CYS A CA 1
ATOM 569 C C . CYS A 1 80 ? 2.139 -8.704 10.796 1.00 97.94 80 CYS A C 1
ATOM 571 O O . CYS A 1 80 ? 1.591 -9.761 10.466 1.00 97.94 80 CYS A O 1
ATOM 573 N N . GLU A 1 81 ? 1.433 -7.638 11.202 1.00 98.38 81 GLU A N 1
ATOM 574 C CA . GLU A 1 81 ? -0.035 -7.592 11.186 1.00 98.38 81 GLU A CA 1
ATOM 575 C C . GLU A 1 81 ? -0.557 -7.779 9.762 1.00 98.38 81 GLU A C 1
ATOM 577 O O . GLU A 1 81 ? -0.042 -7.190 8.811 1.00 98.38 81 GLU A O 1
ATOM 582 N N . LEU A 1 82 ? -1.578 -8.625 9.630 1.00 98.38 82 LEU A N 1
ATOM 583 C CA . LEU A 1 82 ? -2.241 -8.924 8.370 1.00 98.38 82 LEU A CA 1
ATOM 584 C C . LEU A 1 82 ? -3.524 -8.103 8.258 1.00 98.38 82 LEU A C 1
ATOM 586 O O . LEU A 1 82 ? -4.405 -8.190 9.119 1.00 98.38 82 LEU A O 1
ATOM 590 N N . LEU A 1 83 ? -3.648 -7.372 7.158 1.00 98.62 83 LEU A N 1
ATOM 591 C CA . LEU A 1 83 ? -4.843 -6.631 6.780 1.00 98.62 83 LEU A CA 1
ATOM 592 C C . LEU A 1 83 ? -5.389 -7.170 5.462 1.00 98.62 83 LEU A C 1
ATOM 594 O O . LEU A 1 83 ? -4.683 -7.822 4.694 1.00 98.62 83 LEU A O 1
ATOM 598 N N . TYR A 1 84 ? -6.640 -6.844 5.171 1.00 98.62 84 TYR A N 1
ATOM 599 C CA . TYR A 1 84 ? -7.181 -6.926 3.823 1.00 98.62 84 TYR A CA 1
ATOM 600 C C . TYR A 1 84 ? -7.523 -5.522 3.329 1.00 98.62 84 TYR A C 1
ATOM 602 O O . TYR A 1 84 ? -8.119 -4.732 4.064 1.00 98.62 84 TYR A O 1
ATOM 610 N N . ALA A 1 85 ? -7.124 -5.229 2.095 1.00 98.56 85 ALA A N 1
ATOM 611 C CA . ALA A 1 85 ? -7.326 -3.969 1.400 1.00 98.56 85 ALA A CA 1
ATOM 612 C C . ALA A 1 85 ? -8.388 -4.172 0.304 1.00 98.56 85 ALA A C 1
ATOM 614 O O . ALA A 1 85 ? -8.048 -4.624 -0.795 1.00 98.56 85 ALA A O 1
ATOM 615 N N . PRO A 1 86 ? -9.675 -3.870 0.569 1.00 98.19 86 PRO A N 1
ATOM 616 C CA . PRO A 1 86 ? -10.758 -4.147 -0.374 1.00 98.19 86 PRO A CA 1
ATOM 617 C C . PRO A 1 86 ? -10.571 -3.489 -1.740 1.00 98.19 86 PRO A C 1
ATOM 619 O O . PRO A 1 86 ? -10.830 -4.117 -2.763 1.00 98.19 86 PRO A O 1
ATOM 622 N N . TYR A 1 87 ? -10.055 -2.258 -1.763 1.00 98.00 87 TYR A N 1
ATOM 623 C CA . TYR A 1 87 ? -9.908 -1.474 -2.989 1.00 98.00 87 TYR A CA 1
ATOM 624 C C . TYR A 1 87 ? -8.834 -2.006 -3.954 1.00 98.00 87 TYR A C 1
ATOM 626 O O . TYR A 1 87 ? -8.805 -1.590 -5.103 1.00 98.00 87 TYR A O 1
ATOM 634 N N . ILE A 1 88 ? -7.977 -2.938 -3.531 1.00 98.25 88 ILE A N 1
ATOM 635 C CA . ILE A 1 88 ? -7.057 -3.688 -4.412 1.00 98.25 88 ILE A CA 1
ATOM 636 C C . ILE A 1 88 ? -7.293 -5.198 -4.337 1.00 98.25 88 ILE A C 1
ATOM 638 O O . ILE A 1 88 ? -6.576 -5.959 -4.974 1.00 98.25 88 ILE A O 1
ATOM 642 N N . LYS A 1 89 ? -8.288 -5.641 -3.555 1.00 98.44 89 LYS A N 1
ATOM 643 C CA . LYS A 1 89 ? -8.588 -7.049 -3.258 1.00 98.44 89 LYS A CA 1
ATOM 644 C C . LYS A 1 89 ? -7.339 -7.865 -2.922 1.00 98.44 89 LYS A C 1
ATOM 646 O O . LYS A 1 89 ? -7.105 -8.932 -3.484 1.00 98.44 89 LYS A O 1
ATOM 651 N N . LYS A 1 90 ? -6.517 -7.358 -2.005 1.00 98.75 90 LYS A N 1
ATOM 652 C CA . LYS A 1 90 ? -5.291 -8.033 -1.565 1.00 98.75 90 LYS A CA 1
ATOM 653 C C . LYS A 1 90 ? -5.210 -8.077 -0.053 1.00 98.75 90 LYS A C 1
ATOM 655 O O . LYS A 1 90 ? -5.599 -7.135 0.636 1.00 98.75 90 LYS A O 1
ATOM 660 N N . TYR A 1 91 ? -4.643 -9.161 0.453 1.00 98.75 91 TYR A N 1
ATOM 661 C CA . TYR A 1 91 ? -4.092 -9.186 1.796 1.00 98.75 91 TYR A CA 1
ATOM 662 C C . TYR A 1 91 ? -2.751 -8.475 1.798 1.00 98.75 91 TYR A C 1
ATOM 664 O O . TYR A 1 91 ? -1.926 -8.709 0.911 1.00 98.75 91 TYR A O 1
ATOM 672 N N . ILE A 1 92 ? -2.533 -7.639 2.803 1.00 98.81 92 ILE A N 1
ATOM 673 C CA . ILE A 1 92 ? -1.289 -6.901 2.982 1.00 98.81 92 ILE A CA 1
ATOM 674 C C . ILE A 1 92 ? -0.724 -7.162 4.378 1.00 98.81 92 ILE A C 1
ATOM 676 O O . ILE A 1 92 ? -1.487 -7.369 5.324 1.00 98.81 92 ILE A O 1
ATOM 680 N N . ARG A 1 93 ? 0.601 -7.189 4.519 1.00 98.69 93 ARG A N 1
ATOM 681 C CA . ARG A 1 93 ? 1.281 -7.439 5.796 1.00 98.69 93 ARG A CA 1
ATOM 682 C C . ARG A 1 93 ? 2.259 -6.323 6.137 1.00 98.69 93 ARG A C 1
ATOM 684 O O . ARG A 1 93 ? 3.014 -5.897 5.269 1.00 98.69 93 ARG A O 1
ATOM 691 N N . MET A 1 94 ? 2.248 -5.894 7.399 1.00 98.62 94 MET A N 1
ATOM 692 C CA . MET A 1 94 ? 3.147 -4.857 7.904 1.00 98.62 94 MET A CA 1
ATOM 693 C C . MET A 1 94 ? 4.550 -5.444 8.034 1.00 98.62 94 MET A C 1
ATOM 695 O O . MET A 1 94 ? 4.826 -6.203 8.967 1.00 98.62 94 MET A O 1
ATOM 699 N N . GLU A 1 95 ? 5.419 -5.167 7.066 1.00 98.56 95 GLU A N 1
ATOM 700 C CA . GLU A 1 95 ? 6.798 -5.679 7.074 1.00 98.56 95 GLU A CA 1
ATOM 701 C C . GLU A 1 95 ? 7.835 -4.565 7.046 1.00 98.56 95 GLU A C 1
ATOM 703 O O . GLU A 1 95 ? 9.011 -4.853 7.258 1.00 98.56 95 GLU A O 1
ATOM 708 N N . ASP A 1 96 ? 7.419 -3.314 6.854 1.00 98.38 96 ASP A N 1
ATOM 709 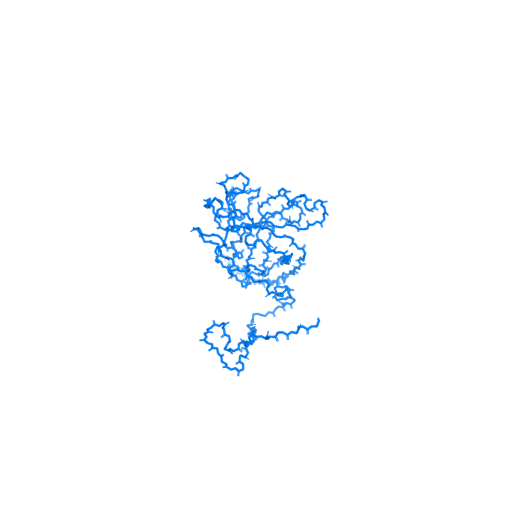C CA . ASP A 1 96 ? 8.348 -2.208 6.680 1.00 98.38 96 ASP A CA 1
ATOM 710 C C . ASP A 1 96 ? 7.902 -0.896 7.346 1.00 98.38 96 ASP A C 1
ATOM 712 O O . ASP A 1 96 ? 6.795 -0.791 7.882 1.00 98.38 96 ASP A O 1
ATOM 716 N N . SER A 1 97 ? 8.785 0.102 7.340 1.00 97.88 97 SER A N 1
ATOM 717 C CA . SER A 1 97 ? 8.529 1.440 7.878 1.00 97.88 97 SER A CA 1
ATOM 718 C C . SER A 1 97 ? 8.732 2.524 6.826 1.00 97.88 97 SER A C 1
ATOM 720 O O . SER A 1 97 ? 9.701 2.463 6.081 1.00 97.88 97 SER A O 1
ATOM 722 N N . CYS A 1 98 ? 7.885 3.556 6.833 1.00 97.56 98 CYS A N 1
ATOM 723 C CA . CYS A 1 98 ? 8.026 4.729 5.964 1.00 97.56 98 CYS A CA 1
ATOM 724 C C . CYS A 1 98 ? 8.179 6.026 6.774 1.00 97.56 98 CYS A C 1
ATOM 726 O O . CYS A 1 98 ? 7.480 6.261 7.767 1.00 97.56 98 CYS A O 1
ATOM 728 N N . GLU A 1 99 ? 9.107 6.887 6.341 1.00 97.25 99 GLU A N 1
ATOM 729 C CA . GLU A 1 99 ? 9.415 8.165 7.005 1.00 97.25 99 GLU A CA 1
ATOM 730 C C . GLU A 1 99 ? 8.225 9.129 6.931 1.00 97.25 99 GLU A C 1
ATOM 732 O O . GLU A 1 99 ? 7.822 9.697 7.948 1.00 97.25 99 GLU A O 1
ATOM 737 N N . GLN A 1 100 ? 7.613 9.269 5.748 1.00 97.62 100 GLN A N 1
ATOM 738 C CA . GLN A 1 100 ? 6.446 10.134 5.569 1.00 97.62 100 GLN A CA 1
ATOM 739 C C . GLN A 1 100 ? 5.277 9.664 6.443 1.00 97.62 100 GLN A C 1
ATOM 741 O O . GLN A 1 100 ? 4.735 10.458 7.207 1.00 97.62 100 GLN A O 1
ATOM 746 N N . CYS A 1 101 ? 4.984 8.361 6.445 1.00 98.44 101 CYS A N 1
ATOM 747 C CA . CYS A 1 101 ? 3.956 7.781 7.309 1.00 98.44 101 CYS A CA 1
ATOM 748 C C . CYS A 1 101 ? 4.242 8.031 8.794 1.00 98.44 101 CYS A C 1
ATOM 750 O O . CYS A 1 101 ? 3.334 8.325 9.562 1.00 98.44 101 CYS A O 1
ATOM 752 N N . THR A 1 102 ? 5.511 7.968 9.214 1.00 98.38 102 THR A N 1
ATOM 753 C CA . THR A 1 102 ? 5.910 8.277 10.597 1.00 98.38 102 THR A CA 1
ATOM 754 C C . THR A 1 102 ? 5.612 9.732 10.962 1.00 98.38 102 THR A C 1
ATOM 756 O O . THR A 1 102 ? 5.142 10.006 12.071 1.00 98.38 102 THR A O 1
ATOM 759 N N . SER A 1 103 ? 5.853 10.668 10.040 1.00 98.38 103 SER A N 1
ATOM 760 C CA . SER A 1 103 ? 5.494 12.076 10.228 1.00 98.38 103 SER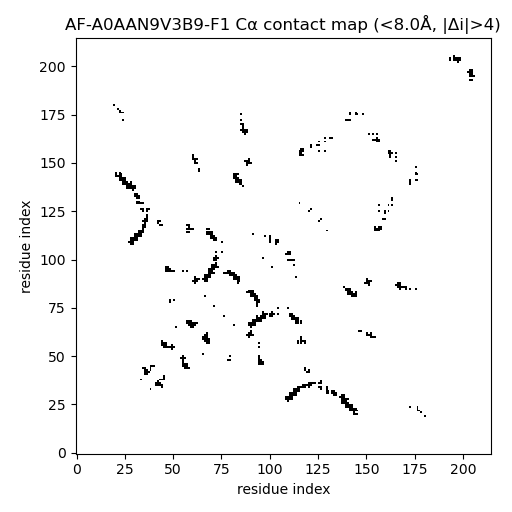 A CA 1
ATOM 761 C C . SER A 1 103 ? 3.978 12.273 10.300 1.00 98.38 103 SER A C 1
ATOM 763 O O . SER A 1 103 ? 3.492 12.941 11.215 1.00 98.38 103 SER A O 1
ATOM 765 N N . ASP A 1 104 ? 3.231 11.655 9.386 1.00 98.44 104 ASP A N 1
ATOM 766 C CA . ASP A 1 104 ? 1.770 11.752 9.310 1.00 98.44 104 ASP A CA 1
ATOM 767 C C . ASP A 1 104 ? 1.114 11.170 10.567 1.00 98.44 104 ASP A C 1
ATOM 769 O O . ASP A 1 104 ? 0.296 11.834 11.213 1.00 98.44 104 ASP A O 1
ATOM 773 N N . TRP A 1 105 ? 1.589 10.012 11.030 1.00 98.38 105 TRP A N 1
ATOM 774 C CA . TRP A 1 105 ? 1.113 9.382 12.257 1.00 98.38 105 TRP A CA 1
ATOM 775 C C . TRP A 1 105 ? 1.370 10.238 13.497 1.00 98.38 105 TRP A C 1
ATOM 777 O O . TRP A 1 105 ? 0.491 10.395 14.350 1.00 98.38 105 TRP A O 1
ATOM 787 N N . ALA A 1 106 ? 2.541 10.877 13.587 1.00 98.06 106 ALA A N 1
ATOM 788 C CA . ALA A 1 106 ? 2.838 11.823 14.662 1.00 98.06 106 ALA A CA 1
ATOM 789 C C . ALA A 1 106 ? 1.903 13.050 14.653 1.00 98.06 106 ALA A C 1
ATOM 791 O O . ALA A 1 106 ? 1.699 13.675 15.699 1.00 98.06 106 ALA A O 1
ATOM 792 N N . ASN A 1 107 ? 1.311 13.371 13.499 1.00 97.94 107 ASN A N 1
ATOM 793 C CA . ASN A 1 107 ? 0.320 14.430 13.320 1.00 97.94 107 ASN A CA 1
ATOM 794 C C . ASN A 1 107 ? -1.137 13.933 13.409 1.00 97.94 107 ASN A C 1
ATOM 796 O O . ASN A 1 107 ? -2.060 14.744 13.314 1.00 97.94 107 ASN A O 1
ATOM 800 N N . GLY A 1 108 ? -1.354 12.640 13.670 1.00 97.31 108 GLY A N 1
ATOM 801 C CA . GLY A 1 108 ? -2.676 12.035 13.834 1.00 97.31 108 GLY A CA 1
ATOM 802 C C . GLY A 1 108 ? -3.344 11.582 12.534 1.00 97.31 108 GLY A C 1
ATOM 803 O O . GLY A 1 108 ? -4.559 11.395 12.531 1.00 97.31 108 GLY A O 1
ATOM 804 N N . GLU A 1 109 ? -2.580 11.415 11.455 1.00 98.19 109 GLU A N 1
ATOM 805 C CA . GLU A 1 109 ? -3.039 10.882 10.172 1.00 98.19 109 GLU A CA 1
ATOM 806 C C . GLU A 1 109 ? -2.528 9.448 9.977 1.00 98.19 109 GLU A C 1
ATOM 808 O O . GLU A 1 109 ? -1.338 9.181 10.113 1.00 98.19 109 GLU A O 1
ATOM 813 N N . ALA A 1 110 ? -3.441 8.515 9.702 1.00 98.44 110 ALA A N 1
ATOM 814 C CA . ALA A 1 110 ? -3.096 7.132 9.389 1.00 98.44 110 ALA A CA 1
ATOM 815 C C . ALA A 1 110 ? -2.605 7.040 7.941 1.00 98.44 110 ALA A C 1
ATOM 817 O O . ALA A 1 110 ? -3.272 7.564 7.045 1.00 98.44 110 ALA A O 1
ATOM 818 N N . HIS A 1 111 ? -1.480 6.364 7.706 1.00 98.75 111 HIS A N 1
ATOM 819 C CA . HIS A 1 111 ? -0.871 6.281 6.381 1.00 98.75 111 HIS A CA 1
ATOM 820 C C . HIS A 1 111 ? -0.187 4.924 6.172 1.00 98.75 111 HIS A C 1
ATOM 822 O O . HIS A 1 111 ? 0.668 4.489 6.950 1.00 98.75 111 HIS A O 1
ATOM 828 N N . ILE A 1 112 ? -0.578 4.253 5.090 1.00 98.81 112 ILE A N 1
ATOM 829 C CA . ILE A 1 112 ? 0.036 3.023 4.602 1.00 98.81 112 ILE A CA 1
ATOM 830 C C . ILE A 1 112 ? 0.653 3.257 3.222 1.00 98.81 112 ILE A C 1
ATOM 832 O O . ILE A 1 112 ? -0.001 3.795 2.334 1.00 98.81 112 ILE A O 1
ATOM 836 N N . ASP A 1 113 ? 1.861 2.745 3.024 1.00 98.69 113 ASP A N 1
ATOM 837 C CA . ASP A 1 113 ? 2.552 2.717 1.741 1.00 98.69 113 ASP A CA 1
ATOM 838 C C . ASP A 1 113 ? 2.674 1.267 1.246 1.00 98.69 113 ASP A C 1
ATOM 840 O O . ASP A 1 113 ? 3.173 0.402 1.971 1.00 98.69 113 ASP A O 1
ATOM 844 N N . ILE A 1 114 ? 2.150 0.938 0.063 1.00 98.75 114 ILE A N 1
ATOM 845 C CA . ILE A 1 114 ? 1.994 -0.460 -0.385 1.00 98.75 114 ILE A CA 1
ATOM 846 C C . ILE A 1 114 ? 3.000 -0.820 -1.476 1.00 98.75 114 ILE A C 1
ATOM 848 O O . ILE A 1 114 ? 3.112 -0.143 -2.495 1.00 98.75 114 ILE A O 1
ATOM 852 N N . TRP A 1 115 ? 3.673 -1.960 -1.308 1.00 98.31 115 TRP A N 1
ATOM 853 C CA . TRP A 1 115 ? 4.635 -2.467 -2.280 1.00 98.31 115 TRP A CA 1
ATOM 854 C C . TRP A 1 115 ? 3.961 -2.818 -3.610 1.00 98.31 115 TRP A C 1
ATOM 856 O O . TRP A 1 115 ? 2.990 -3.568 -3.644 1.00 98.31 115 TRP A O 1
ATOM 866 N N . THR A 1 116 ? 4.508 -2.367 -4.736 1.00 96.75 116 THR A N 1
ATOM 867 C CA . THR A 1 116 ? 3.916 -2.592 -6.071 1.00 96.75 116 THR A CA 1
ATOM 868 C C . THR A 1 116 ? 4.047 -4.029 -6.611 1.00 96.75 116 THR A C 1
ATOM 870 O O . THR A 1 116 ? 3.422 -4.384 -7.615 1.00 96.75 116 THR A O 1
ATOM 873 N N . GLY A 1 117 ? 4.782 -4.907 -5.918 1.00 83.94 117 GLY A N 1
ATOM 874 C CA . GLY A 1 117 ? 4.730 -6.358 -6.144 1.00 83.94 117 GLY A CA 1
ATOM 875 C C . GLY A 1 117 ? 5.898 -6.969 -6.922 1.00 83.94 117 GLY A C 1
ATOM 876 O O . GLY A 1 117 ? 5.874 -8.172 -7.177 1.00 83.94 117 GLY A O 1
ATOM 877 N N . THR A 1 118 ? 6.946 -6.209 -7.257 1.00 83.75 118 THR A N 1
ATOM 878 C CA . THR A 1 118 ? 8.157 -6.759 -7.895 1.00 83.75 118 THR A CA 1
ATOM 879 C C . THR A 1 118 ? 9.440 -6.132 -7.369 1.00 83.75 118 THR A C 1
ATOM 881 O O . THR A 1 118 ? 9.532 -4.925 -7.176 1.00 83.75 118 THR A O 1
ATOM 884 N N . VAL A 1 119 ? 10.449 -6.984 -7.169 1.00 81.31 119 VAL A N 1
ATOM 885 C CA . VAL A 1 119 ? 11.810 -6.592 -6.766 1.00 81.31 119 VAL A CA 1
ATOM 886 C C . VAL A 1 119 ? 12.634 -6.032 -7.925 1.00 81.31 119 VAL A C 1
ATOM 888 O O . VAL A 1 119 ? 13.744 -5.559 -7.713 1.00 81.31 119 VAL A O 1
ATOM 891 N N . ALA A 1 120 ? 12.145 -6.155 -9.162 1.00 86.44 120 ALA A N 1
ATOM 892 C CA . ALA A 1 120 ? 12.827 -5.586 -10.311 1.00 86.44 120 ALA A CA 1
ATOM 893 C C . ALA A 1 120 ? 12.675 -4.062 -10.291 1.00 86.44 120 ALA A C 1
ATOM 895 O O . ALA A 1 120 ? 11.556 -3.559 -10.308 1.00 86.44 120 ALA A O 1
ATOM 896 N N . ASP A 1 121 ? 13.803 -3.358 -10.300 1.00 90.25 121 ASP A N 1
ATOM 897 C CA . ASP A 1 121 ? 13.852 -1.902 -10.408 1.00 90.25 121 ASP A CA 1
ATOM 898 C C . ASP A 1 121 ? 13.361 -1.454 -11.796 1.00 90.25 121 ASP A C 1
ATOM 900 O O . ASP A 1 121 ? 14.039 -1.643 -12.813 1.00 90.25 121 ASP A O 1
ATOM 904 N N . GLY A 1 122 ? 12.141 -0.912 -11.836 1.00 93.31 122 GLY A N 1
ATOM 905 C CA . GLY A 1 122 ? 11.527 -0.327 -13.027 1.00 93.31 122 GLY A CA 1
ATOM 906 C C . GLY A 1 122 ? 11.888 1.142 -13.271 1.00 93.31 122 GLY A C 1
ATOM 907 O O . GLY A 1 122 ? 11.404 1.718 -14.250 1.00 93.31 122 GLY A O 1
ATOM 908 N N . GLY A 1 123 ? 12.724 1.749 -12.421 1.00 95.38 123 GLY A N 1
ATOM 909 C CA . GLY A 1 123 ? 13.089 3.163 -12.463 1.00 95.38 123 GLY A CA 1
ATOM 910 C C . GLY A 1 123 ? 11.883 4.104 -12.421 1.00 95.38 123 GLY A C 1
ATOM 911 O O . GLY A 1 123 ? 10.834 3.781 -11.866 1.00 95.38 123 GLY A O 1
ATOM 912 N N . ASP A 1 124 ? 12.017 5.257 -13.080 1.00 96.81 124 ASP A N 1
ATOM 913 C CA . ASP A 1 124 ? 10.994 6.314 -13.117 1.00 96.81 124 ASP A CA 1
ATOM 914 C C . ASP A 1 124 ? 9.611 5.826 -13.582 1.00 96.81 124 ASP A C 1
ATOM 916 O O . ASP A 1 124 ? 8.599 6.384 -13.177 1.00 96.81 124 ASP A O 1
ATOM 920 N N . ALA A 1 125 ? 9.542 4.783 -14.418 1.00 97.00 125 ALA A N 1
ATOM 921 C CA . ALA A 1 125 ? 8.266 4.259 -14.906 1.00 97.00 125 ALA A CA 1
ATOM 922 C C . ALA A 1 125 ? 7.478 3.522 -13.809 1.00 97.00 125 ALA A C 1
ATOM 924 O O . ALA A 1 125 ? 6.249 3.556 -13.797 1.00 97.00 125 ALA A O 1
ATOM 925 N N . GLN A 1 126 ? 8.180 2.879 -12.874 1.00 97.50 126 GLN A N 1
ATOM 926 C CA . GLN A 1 126 ? 7.552 2.284 -11.698 1.00 97.50 126 GLN A CA 1
ATOM 927 C C . GLN A 1 126 ? 7.132 3.371 -10.702 1.00 97.50 126 GLN A C 1
ATOM 929 O O . GLN A 1 126 ? 6.020 3.306 -10.193 1.00 97.50 126 GLN A O 1
ATOM 934 N N . VAL A 1 127 ? 7.939 4.424 -10.543 1.00 97.31 127 VAL A N 1
ATOM 935 C CA . VAL A 1 127 ? 7.566 5.598 -9.734 1.00 97.31 127 VAL A CA 1
ATOM 936 C C . VAL A 1 127 ? 6.332 6.308 -10.299 1.00 97.31 127 VAL A C 1
ATOM 938 O O . VAL A 1 127 ? 5.440 6.728 -9.567 1.00 97.31 127 VAL A O 1
ATOM 941 N N . GLU A 1 128 ? 6.217 6.435 -11.620 1.00 98.12 128 GLU A N 1
ATOM 942 C CA . GLU A 1 128 ? 5.000 6.959 -12.249 1.00 98.12 128 GLU A CA 1
ATOM 943 C C . GLU A 1 128 ? 3.796 6.050 -11.961 1.00 98.12 128 GLU A C 1
ATOM 945 O O . GLU A 1 128 ? 2.733 6.547 -11.594 1.00 98.12 128 GLU A O 1
ATOM 950 N N . CYS A 1 129 ? 3.982 4.728 -12.012 1.00 97.94 129 CYS A N 1
ATOM 951 C CA . CYS A 1 129 ? 2.937 3.773 -11.652 1.00 97.94 129 CYS A CA 1
ATOM 952 C C . CYS A 1 129 ? 2.475 3.905 -10.192 1.00 97.94 129 CYS A C 1
ATOM 954 O O . CYS A 1 129 ? 1.276 3.886 -9.924 1.00 97.94 129 CYS A O 1
ATOM 956 N N . GLU A 1 130 ? 3.398 4.075 -9.247 1.00 98.06 130 GLU A N 1
ATOM 957 C CA . GLU A 1 130 ? 3.089 4.305 -7.830 1.00 98.06 130 GLU A CA 1
ATOM 958 C C . GLU A 1 130 ? 2.188 5.534 -7.640 1.00 98.06 130 GLU A C 1
ATOM 960 O O . GLU A 1 130 ? 1.177 5.486 -6.930 1.00 98.06 130 GLU A O 1
ATOM 965 N N . ASN A 1 131 ? 2.497 6.618 -8.356 1.00 98.31 131 ASN A N 1
ATOM 966 C CA . ASN A 1 131 ? 1.686 7.833 -8.361 1.00 98.31 131 ASN A CA 1
ATOM 967 C C . ASN A 1 131 ? 0.304 7.618 -9.001 1.00 98.31 131 ASN A C 1
ATOM 969 O O . ASN A 1 131 ? -0.681 8.174 -8.520 1.00 98.31 131 ASN A O 1
ATOM 973 N N . GLU A 1 132 ? 0.204 6.822 -10.070 1.00 98.06 132 GLU A N 1
ATOM 974 C CA . GLU A 1 132 ? -1.079 6.503 -10.715 1.00 98.06 132 GLU A CA 1
ATOM 975 C C . GLU A 1 132 ? -1.968 5.579 -9.866 1.00 98.06 132 GLU A C 1
ATOM 977 O O . GLU A 1 132 ? -3.196 5.683 -9.921 1.00 98.06 132 GLU A O 1
ATOM 982 N N . LEU A 1 133 ? -1.364 4.672 -9.093 1.00 97.81 133 LEU A N 1
ATOM 983 C CA . LEU A 1 133 ? -2.064 3.764 -8.181 1.00 97.81 133 LEU A CA 1
ATOM 984 C C . LEU A 1 133 ? -2.550 4.470 -6.911 1.00 97.81 133 LEU A C 1
ATOM 986 O O . LEU A 1 133 ? -3.563 4.061 -6.341 1.00 97.81 133 LEU A O 1
ATOM 990 N N . THR A 1 134 ? -1.843 5.516 -6.478 1.00 98.00 134 THR A N 1
ATOM 991 C CA . THR A 1 134 ? -2.153 6.299 -5.276 1.00 98.00 134 THR A CA 1
ATOM 992 C C . THR A 1 134 ? -3.561 6.911 -5.370 1.00 98.00 134 THR A C 1
ATOM 994 O O . THR A 1 134 ? -3.806 7.801 -6.194 1.00 98.00 134 THR A O 1
ATOM 997 N N . PRO A 1 135 ? -4.531 6.456 -4.551 1.00 94.75 135 PRO A N 1
ATOM 998 C CA . PRO A 1 135 ? -5.894 6.951 -4.635 1.00 94.75 135 PRO A CA 1
ATOM 999 C C . PRO A 1 135 ? -5.991 8.366 -4.057 1.00 94.75 135 PRO A C 1
ATOM 1001 O O . PRO A 1 135 ? -5.424 8.677 -3.016 1.00 94.75 135 PRO A O 1
ATOM 1004 N N . GLY A 1 136 ? -6.785 9.227 -4.698 1.00 90.69 136 GLY A N 1
ATOM 1005 C CA . GLY A 1 136 ? -7.087 10.554 -4.148 1.00 90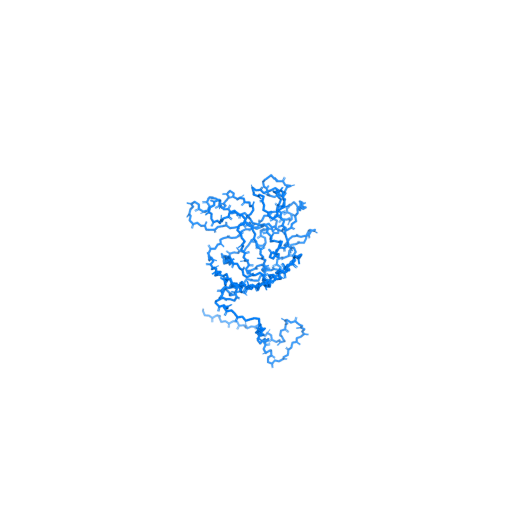.69 136 GLY A CA 1
ATOM 1006 C C . GLY A 1 136 ? -7.853 10.506 -2.810 1.00 90.69 136 GLY A C 1
ATOM 1007 O O . GLY A 1 136 ? -7.519 11.265 -1.902 1.00 90.69 136 GLY A O 1
ATOM 1008 N N . PRO A 1 137 ? -8.898 9.665 -2.663 1.00 92.88 137 PRO A N 1
ATOM 1009 C CA . PRO A 1 137 ? -9.591 9.468 -1.389 1.00 92.88 137 PRO A CA 1
ATOM 1010 C C . PRO A 1 137 ? -8.852 8.507 -0.447 1.00 92.88 137 PRO A C 1
ATOM 1012 O O . PRO A 1 137 ? -8.296 7.502 -0.892 1.00 92.88 137 PRO A O 1
ATOM 1015 N N . GLN A 1 138 ? -8.971 8.749 0.861 1.00 97.00 138 GLN A N 1
ATOM 1016 C CA . GLN A 1 138 ? -8.568 7.798 1.901 1.00 97.00 138 GLN A CA 1
ATOM 1017 C C . GLN A 1 138 ? -9.353 6.481 1.798 1.00 97.00 138 GLN A C 1
ATOM 1019 O O . GLN A 1 138 ? -10.504 6.454 1.352 1.00 97.00 138 GLN A O 1
ATOM 1024 N N . GLN A 1 139 ? -8.721 5.387 2.216 1.00 98.19 139 GLN A N 1
ATOM 1025 C CA . GLN A 1 139 ? -9.242 4.029 2.095 1.00 98.19 139 GLN A CA 1
ATOM 1026 C C . GLN A 1 139 ? -9.573 3.415 3.455 1.00 98.19 139 GLN A C 1
ATOM 1028 O O . GLN A 1 139 ? -9.172 3.904 4.512 1.00 98.19 139 GLN A O 1
ATOM 1033 N N . SER A 1 140 ? -10.332 2.321 3.415 1.00 98.00 140 SER A N 1
ATOM 1034 C CA . SER A 1 140 ? -10.617 1.487 4.577 1.00 98.00 140 SER A CA 1
ATOM 1035 C C . SER A 1 140 ? -9.946 0.126 4.452 1.00 98.00 140 SER A C 1
ATOM 1037 O O . SER A 1 140 ? -9.848 -0.437 3.362 1.00 98.00 140 SER A O 1
ATOM 1039 N N . PHE A 1 141 ? -9.540 -0.430 5.587 1.00 98.38 141 PHE A N 1
ATOM 1040 C CA . PHE A 1 141 ? -8.848 -1.710 5.691 1.00 98.38 141 PHE A CA 1
ATOM 1041 C C . PHE A 1 141 ? -9.532 -2.608 6.716 1.00 98.38 141 PHE A C 1
ATOM 1043 O O . PHE A 1 141 ? -10.141 -2.140 7.681 1.00 98.38 141 PHE A O 1
ATOM 1050 N N . ILE A 1 142 ? -9.416 -3.917 6.512 1.00 97.94 142 ILE A N 1
ATOM 1051 C CA . ILE A 1 142 ? -9.983 -4.927 7.403 1.00 97.94 142 ILE A CA 1
ATOM 1052 C C . ILE A 1 142 ? -8.856 -5.553 8.217 1.00 97.94 142 ILE A C 1
ATOM 1054 O O . ILE A 1 142 ? -7.997 -6.239 7.663 1.00 97.94 142 ILE A O 1
ATOM 1058 N N . ARG A 1 143 ? -8.867 -5.336 9.532 1.00 96.81 143 ARG A N 1
ATOM 1059 C CA . ARG A 1 143 ? -7.996 -6.030 10.490 1.00 96.81 143 ARG A CA 1
ATOM 1060 C C . ARG A 1 143 ? -8.587 -7.390 10.840 1.00 96.81 143 ARG A C 1
ATOM 1062 O O . ARG A 1 143 ? -9.807 -7.536 10.906 1.00 96.81 143 ARG A O 1
ATOM 1069 N N . ASN A 1 144 ? -7.717 -8.366 11.107 1.00 94.62 144 ASN A N 1
ATOM 1070 C CA . ASN A 1 144 ? -8.088 -9.770 11.337 1.00 94.62 144 ASN A CA 1
ATOM 1071 C C . ASN A 1 144 ? -9.076 -10.310 10.278 1.00 94.62 144 ASN A C 1
ATOM 1073 O O . ASN A 1 144 ? -10.145 -10.811 10.640 1.00 94.62 144 ASN A O 1
ATOM 1077 N N . PRO A 1 145 ? -8.770 -10.162 8.975 1.00 95.38 145 PRO A N 1
ATOM 1078 C CA . PRO A 1 145 ? -9.681 -10.578 7.917 1.00 95.38 145 PRO A CA 1
ATOM 1079 C C . PRO A 1 145 ? -9.837 -12.105 7.879 1.00 95.38 145 PRO A C 1
ATOM 1081 O O . PRO A 1 145 ? -8.916 -12.846 8.231 1.00 95.38 145 PRO A O 1
ATOM 1084 N N . ALA A 1 146 ? -10.984 -12.579 7.380 1.00 94.12 146 ALA A N 1
ATOM 1085 C CA . ALA A 1 146 ? -11.155 -13.988 7.025 1.00 94.12 146 ALA A CA 1
ATOM 1086 C C . ALA A 1 146 ? -10.109 -14.412 5.978 1.00 94.12 146 ALA A C 1
ATOM 1088 O O . ALA A 1 146 ? -9.609 -13.567 5.240 1.00 94.12 146 ALA A O 1
ATOM 1089 N N . ALA A 1 147 ? -9.774 -15.702 5.903 1.00 94.88 147 ALA A N 1
ATOM 1090 C CA . ALA A 1 147 ? -8.706 -16.202 5.028 1.00 94.88 147 ALA A CA 1
ATOM 1091 C C . ALA A 1 147 ? -9.132 -16.499 3.579 1.00 94.88 147 ALA A C 1
ATOM 1093 O O . ALA A 1 147 ? -8.291 -16.782 2.731 1.00 94.88 147 ALA A O 1
ATOM 1094 N N . ASP A 1 148 ? -10.434 -16.460 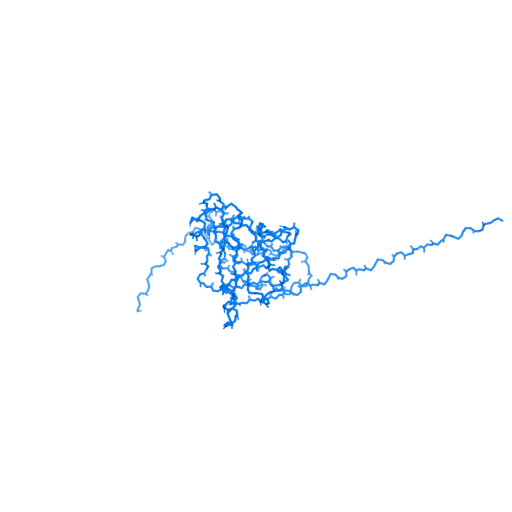3.304 1.00 93.44 148 ASP A N 1
ATOM 1095 C CA . ASP A 1 148 ? -11.068 -16.867 2.050 1.00 93.44 148 ASP A CA 1
ATOM 1096 C C . ASP A 1 148 ? -11.743 -15.703 1.305 1.00 93.44 148 ASP A C 1
ATOM 1098 O O . ASP A 1 148 ? -12.620 -15.929 0.467 1.00 93.44 148 ASP A O 1
ATOM 1102 N N . LEU A 1 149 ? -11.344 -14.459 1.594 1.00 95.75 149 LEU A N 1
ATOM 1103 C CA . LEU A 1 149 ? -11.829 -13.292 0.859 1.00 95.75 149 LEU A CA 1
ATOM 1104 C C . LEU A 1 149 ? -11.363 -13.354 -0.600 1.00 95.75 149 LEU A C 1
ATOM 1106 O O . LEU A 1 149 ? -10.343 -13.960 -0.932 1.00 95.75 149 LEU A O 1
ATOM 1110 N N . GLU A 1 150 ? -12.122 -12.706 -1.482 1.00 96.69 150 GLU A N 1
ATOM 1111 C CA . GLU A 1 150 ? -11.759 -12.590 -2.893 1.00 96.69 150 GLU A CA 1
ATOM 1112 C C . GLU A 1 150 ? -10.392 -11.910 -3.036 1.00 96.69 150 GLU A C 1
ATOM 1114 O O . GLU A 1 150 ? -10.146 -10.869 -2.423 1.00 96.69 150 GLU A O 1
ATOM 1119 N N . VAL A 1 151 ? -9.517 -12.481 -3.864 1.00 97.81 151 VAL A N 1
ATOM 1120 C CA . VAL A 1 151 ? -8.190 -11.926 -4.135 1.00 97.81 151 VAL A CA 1
ATOM 1121 C C . VAL A 1 151 ? -7.995 -11.659 -5.618 1.00 97.81 151 VAL A C 1
ATOM 1123 O O . VAL A 1 151 ? -8.278 -12.522 -6.449 1.00 97.81 151 VAL A O 1
ATOM 1126 N N . ASP A 1 152 ? -7.455 -10.489 -5.939 1.00 97.81 152 ASP A N 1
ATOM 1127 C CA . ASP A 1 152 ? -6.831 -10.236 -7.232 1.00 97.81 152 ASP A CA 1
ATOM 1128 C C . ASP A 1 152 ? -5.314 -10.331 -7.057 1.00 97.81 152 ASP A C 1
ATOM 1130 O O . ASP A 1 152 ? -4.693 -9.500 -6.399 1.00 97.81 152 ASP A O 1
ATOM 1134 N N . VAL A 1 153 ? -4.701 -11.371 -7.624 1.00 96.12 153 VAL A N 1
ATOM 1135 C CA . VAL A 1 153 ? -3.247 -11.607 -7.545 1.00 96.12 153 VAL A CA 1
ATOM 1136 C C . VAL A 1 153 ? -2.476 -10.993 -8.715 1.00 96.12 153 VAL A C 1
ATOM 1138 O O . VAL A 1 153 ? -1.272 -11.212 -8.829 1.00 96.12 153 VAL A O 1
ATOM 1141 N N . THR A 1 154 ? -3.134 -10.208 -9.573 1.00 95.62 154 THR A N 1
ATOM 1142 C CA . THR A 1 154 ? -2.461 -9.442 -10.630 1.00 95.62 154 THR A CA 1
ATOM 1143 C C . THR A 1 154 ? -1.421 -8.513 -9.986 1.00 95.62 154 THR A C 1
ATOM 1145 O O . THR A 1 154 ? -1.759 -7.819 -9.019 1.00 95.62 154 THR A O 1
ATOM 1148 N N . PRO A 1 155 ? -0.150 -8.512 -10.435 1.00 93.31 155 PRO A N 1
ATOM 1149 C CA . PRO A 1 155 ? 0.851 -7.568 -9.936 1.00 93.31 155 PRO A CA 1
ATOM 1150 C C . PRO A 1 155 ? 0.391 -6.125 -10.157 1.00 93.31 155 PRO A C 1
ATOM 1152 O O . PRO A 1 155 ? -0.232 -5.850 -11.176 1.00 93.31 155 PRO A O 1
ATOM 1155 N N . LEU A 1 156 ? 0.6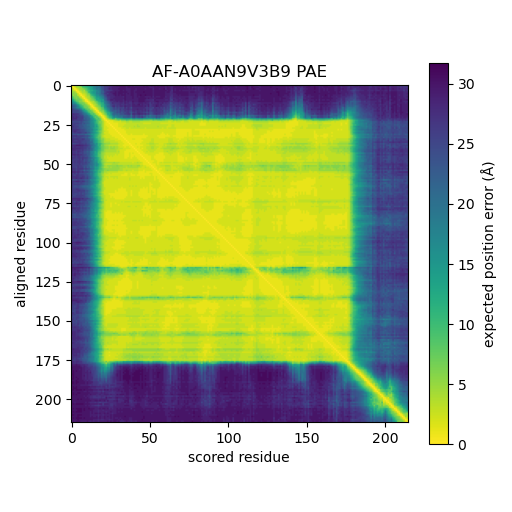95 -5.194 -9.253 1.00 96.81 156 LEU A N 1
ATOM 1156 C CA . LEU A 1 156 ? 0.355 -3.780 -9.474 1.00 96.81 156 LEU A CA 1
ATOM 1157 C C . LEU A 1 156 ? 1.315 -3.144 -10.490 1.00 96.81 156 LEU A C 1
ATOM 1159 O O . LEU A 1 156 ? 0.891 -2.374 -11.350 1.00 96.81 156 LEU A O 1
ATOM 1163 N N . TRP A 1 157 ? 2.579 -3.568 -10.447 1.00 96.62 157 TRP A N 1
ATOM 1164 C CA . TRP A 1 157 ? 3.605 -3.288 -11.443 1.00 96.62 157 TRP A CA 1
ATOM 1165 C C . TRP A 1 157 ? 4.270 -4.590 -11.907 1.00 96.62 157 TRP A C 1
ATOM 1167 O O . TRP A 1 157 ? 4.700 -5.402 -11.085 1.00 96.62 157 TRP A O 1
ATOM 1177 N N . ASP A 1 158 ? 4.379 -4.792 -13.222 1.00 93.00 158 ASP A N 1
ATOM 1178 C CA . ASP A 1 158 ? 5.161 -5.891 -13.800 1.00 93.00 158 ASP A CA 1
ATOM 1179 C C . ASP A 1 158 ? 5.721 -5.516 -15.175 1.00 93.00 158 ASP A C 1
ATOM 1181 O O . ASP A 1 158 ? 4.983 -5.132 -16.081 1.00 93.00 158 ASP A O 1
ATOM 1185 N N . ASN A 1 159 ? 7.038 -5.650 -15.339 1.00 88.06 159 ASN A N 1
ATOM 1186 C CA . ASN A 1 159 ? 7.746 -5.518 -16.616 1.00 88.06 159 ASN A CA 1
ATOM 1187 C C . ASN A 1 159 ? 7.325 -4.298 -17.474 1.00 88.06 159 ASN A C 1
ATOM 1189 O O . ASN A 1 159 ? 7.111 -4.415 -18.684 1.00 88.06 159 ASN A O 1
ATOM 1193 N N . GLY A 1 160 ? 7.199 -3.123 -16.849 1.00 91.44 160 GLY A N 1
ATOM 1194 C CA . GLY A 1 160 ? 6.825 -1.880 -17.533 1.00 91.44 160 GLY A CA 1
ATOM 1195 C C . GLY A 1 160 ? 5.319 -1.614 -17.625 1.00 91.44 160 GLY A C 1
ATOM 1196 O O . GLY A 1 160 ? 4.928 -0.587 -18.176 1.00 91.44 160 GLY A O 1
ATOM 1197 N N . ALA A 1 161 ? 4.475 -2.523 -17.136 1.00 94.62 161 ALA A N 1
ATOM 1198 C CA . ALA A 1 161 ? 3.029 -2.355 -17.104 1.00 94.62 161 ALA A CA 1
ATOM 1199 C C . ALA A 1 161 ? 2.558 -1.924 -15.710 1.00 94.62 161 ALA A C 1
ATOM 1201 O O . ALA A 1 161 ? 2.827 -2.610 -14.722 1.00 94.62 161 ALA A O 1
ATOM 1202 N N . CYS A 1 162 ? 1.807 -0.822 -15.664 1.00 96.88 162 CYS A N 1
ATOM 1203 C CA . CYS A 1 162 ? 1.085 -0.377 -14.479 1.00 96.88 162 CYS A CA 1
ATOM 1204 C C . CYS A 1 162 ? -0.377 -0.835 -14.535 1.00 96.88 162 CYS A C 1
ATOM 1206 O O . CYS A 1 162 ? -1.130 -0.443 -15.430 1.00 96.88 162 CYS A O 1
ATOM 1208 N N . ASN A 1 163 ? -0.796 -1.669 -13.587 1.00 96.25 163 ASN A N 1
ATOM 1209 C CA . ASN A 1 163 ? -2.109 -2.316 -13.594 1.00 96.25 163 ASN A CA 1
ATOM 1210 C C . ASN A 1 163 ? -3.147 -1.527 -12.776 1.00 96.25 163 ASN A C 1
ATOM 1212 O O . ASN A 1 163 ? -3.818 -2.062 -11.897 1.00 96.25 163 ASN A O 1
ATOM 1216 N N . THR A 1 164 ? -3.330 -0.243 -13.098 1.00 96.25 164 THR A N 1
ATOM 1217 C CA . THR A 1 164 ? -4.305 0.651 -12.429 1.00 96.25 164 THR A CA 1
ATOM 1218 C C . THR A 1 164 ? -5.758 0.184 -12.548 1.00 96.25 164 THR A C 1
ATOM 1220 O O . THR A 1 164 ? -6.598 0.520 -11.715 1.00 96.25 164 THR A O 1
ATOM 1223 N N . GLN A 1 165 ? -6.062 -0.635 -13.559 1.00 95.88 165 GLN A N 1
ATOM 1224 C CA . GLN A 1 165 ? -7.384 -1.236 -13.768 1.00 95.88 165 GLN A CA 1
ATOM 1225 C C . GLN A 1 165 ? -7.723 -2.328 -12.739 1.00 95.88 165 GLN A C 1
ATOM 1227 O O . GLN A 1 165 ? -8.880 -2.729 -12.634 1.00 95.88 165 GLN A O 1
ATOM 1232 N N . ASN A 1 166 ? -6.737 -2.797 -11.972 1.00 96.00 166 ASN A N 1
ATOM 1233 C CA . ASN A 1 166 ? -6.889 -3.783 -10.902 1.00 96.00 166 ASN A CA 1
ATOM 1234 C C . ASN A 1 166 ? -7.098 -3.096 -9.541 1.00 96.00 166 ASN A C 1
ATOM 1236 O O . ASN A 1 166 ? -6.608 -3.537 -8.502 1.00 96.00 166 ASN A O 1
ATOM 1240 N N . THR A 1 167 ? -7.835 -1.986 -9.571 1.00 96.44 167 THR A N 1
ATOM 1241 C CA . THR A 1 167 ? -8.319 -1.260 -8.401 1.00 96.44 167 THR A CA 1
ATOM 1242 C C . THR A 1 167 ? -9.849 -1.243 -8.423 1.00 96.44 167 THR A C 1
ATOM 1244 O O . THR A 1 167 ? -10.492 -1.213 -9.473 1.00 96.44 167 THR A O 1
ATOM 1247 N N . TYR A 1 168 ? -10.451 -1.305 -7.242 1.00 96.69 168 TYR A N 1
ATOM 1248 C CA . TYR A 1 168 ? -11.873 -1.539 -7.011 1.00 96.69 168 TYR A CA 1
ATOM 1249 C C . TYR A 1 168 ? -12.400 -0.531 -5.984 1.00 96.69 168 TYR A C 1
ATOM 1251 O O . TYR A 1 168 ? -12.734 -0.916 -4.866 1.00 96.69 168 TYR A O 1
ATOM 1259 N N . PRO A 1 169 ? -12.456 0.771 -6.319 1.00 92.06 169 PRO A N 1
ATOM 1260 C CA . PRO A 1 169 ? -12.796 1.823 -5.356 1.00 92.06 169 PRO A CA 1
ATOM 1261 C C . PRO A 1 169 ? -14.240 1.735 -4.834 1.00 92.06 169 PRO A C 1
ATOM 1263 O O . PRO A 1 169 ? -14.540 2.261 -3.765 1.00 92.06 169 PRO A O 1
ATOM 1266 N N . ASP A 1 170 ? -15.126 1.043 -5.553 1.00 93.56 170 ASP A N 1
ATOM 1267 C CA . ASP A 1 170 ? -16.515 0.815 -5.156 1.00 93.56 170 ASP A CA 1
ATOM 1268 C C . ASP A 1 170 ? -16.642 -0.482 -4.332 1.00 93.56 170 ASP A C 1
ATOM 1270 O O . ASP A 1 170 ? -16.968 -1.545 -4.866 1.00 93.56 170 ASP A O 1
ATOM 1274 N N . TYR A 1 171 ? -16.396 -0.408 -3.021 1.00 94.50 171 TYR A N 1
ATOM 1275 C CA . TYR A 1 171 ? -16.517 -1.539 -2.090 1.00 94.50 171 TYR A CA 1
ATOM 1276 C C . TYR A 1 171 ? -17.315 -1.177 -0.831 1.00 94.50 171 TYR A C 1
ATOM 1278 O O . TYR A 1 171 ? -17.445 -0.010 -0.463 1.00 94.50 171 TYR A O 1
ATOM 1286 N N . ASN A 1 172 ? -17.841 -2.193 -0.138 1.00 94.06 172 ASN A N 1
ATOM 1287 C CA . ASN A 1 172 ? -18.486 -2.042 1.165 1.00 94.06 172 ASN A CA 1
ATOM 1288 C C . ASN A 1 172 ? -17.737 -2.864 2.218 1.00 94.06 172 ASN A C 1
ATOM 1290 O O . ASN A 1 172 ? -17.643 -4.084 2.123 1.00 94.06 172 ASN A O 1
ATOM 1294 N N . THR A 1 173 ? -17.216 -2.205 3.252 1.00 92.00 173 THR A N 1
ATOM 1295 C CA . THR A 1 173 ? -16.440 -2.859 4.317 1.00 92.00 173 THR A CA 1
ATOM 1296 C C . THR A 1 173 ? -17.240 -3.906 5.097 1.00 92.00 173 THR A C 1
ATOM 1298 O O . THR A 1 173 ? -16.656 -4.876 5.576 1.00 92.00 173 THR A O 1
ATOM 1301 N N . GLY A 1 174 ? -18.570 -3.773 5.168 1.00 89.81 174 GLY A N 1
ATOM 1302 C CA . GLY A 1 174 ? -19.454 -4.749 5.811 1.00 89.81 174 GLY A CA 1
ATOM 1303 C C . GLY A 1 174 ? -19.492 -6.114 5.118 1.00 89.81 174 GLY A C 1
ATOM 1304 O O . GLY A 1 174 ? -19.804 -7.107 5.776 1.00 89.81 174 GLY A O 1
ATOM 1305 N N . ASP A 1 175 ? -19.120 -6.182 3.836 1.00 90.38 175 ASP A N 1
ATOM 1306 C CA . ASP A 1 175 ? -19.041 -7.441 3.083 1.00 90.38 175 ASP A CA 1
ATOM 1307 C C . ASP A 1 175 ? -17.807 -8.268 3.484 1.00 90.38 175 ASP A C 1
ATOM 1309 O O . ASP A 1 175 ? -17.814 -9.494 3.389 1.00 90.38 175 ASP A O 1
ATOM 1313 N N . TYR A 1 176 ? -16.762 -7.599 3.978 1.00 90.25 176 TYR A N 1
ATOM 1314 C CA . TYR A 1 176 ? -15.494 -8.211 4.391 1.00 90.25 176 TYR A CA 1
ATOM 1315 C C . TYR A 1 176 ? -15.364 -8.333 5.905 1.00 90.25 176 TYR A C 1
ATOM 1317 O O . TYR A 1 176 ? -14.565 -9.128 6.401 1.00 90.25 176 TYR A O 1
ATOM 1325 N N . CYS A 1 177 ? -16.131 -7.524 6.638 1.00 83.12 177 CYS A N 1
ATOM 1326 C CA . CYS A 1 177 ? -16.126 -7.521 8.082 1.00 83.12 177 CYS A CA 1
ATOM 1327 C C . CYS A 1 177 ? -17.525 -7.402 8.688 1.00 83.12 177 CYS A C 1
ATOM 1329 O O . CYS A 1 177 ? -17.944 -6.356 9.186 1.00 83.12 177 CYS A O 1
ATOM 1331 N N . GLY A 1 178 ? -18.251 -8.517 8.651 1.00 67.44 178 GLY A N 1
ATOM 1332 C CA . GLY A 1 178 ? -19.572 -8.661 9.248 1.00 67.44 178 GLY A CA 1
ATOM 1333 C C . GLY A 1 178 ? -19.703 -9.979 10.003 1.00 67.44 178 GLY A C 1
ATOM 1334 O O . GLY A 1 178 ? -19.067 -10.972 9.655 1.00 67.44 178 GLY A O 1
ATOM 1335 N N . ASN A 1 179 ? -20.546 -9.983 11.042 1.00 48.59 179 ASN A N 1
ATOM 1336 C CA . ASN A 1 179 ? -20.917 -11.154 11.840 1.00 48.59 179 ASN A CA 1
ATOM 1337 C C . ASN A 1 179 ? -21.497 -12.279 10.963 1.00 48.59 179 ASN A C 1
ATOM 1339 O O . ASN A 1 179 ? -22.711 -12.475 10.936 1.00 48.59 179 ASN A O 1
ATOM 1343 N N . ASN A 1 180 ? -20.659 -13.064 10.295 1.00 47.91 180 ASN A N 1
ATOM 1344 C CA . ASN A 1 180 ? -21.054 -14.375 9.804 1.00 47.91 180 ASN A CA 1
ATOM 1345 C C . ASN A 1 180 ? -20.435 -15.442 10.703 1.00 47.91 180 ASN A C 1
ATOM 1347 O O . ASN A 1 180 ? -19.558 -16.222 10.335 1.00 47.91 180 ASN A O 1
ATOM 1351 N N . SER A 1 181 ? -20.914 -15.448 11.947 1.00 41.84 181 SER A N 1
ATOM 1352 C CA . SER A 1 181 ? -20.781 -16.590 12.836 1.00 41.84 181 SER A CA 1
ATOM 1353 C C . SER A 1 181 ? -21.538 -17.776 12.230 1.00 41.84 181 SER A C 1
ATOM 1355 O O . SER A 1 181 ? -22.715 -17.983 12.504 1.00 41.84 181 SER A O 1
ATOM 1357 N N . GLY A 1 182 ? -20.833 -18.575 11.432 1.00 40.31 182 GLY A N 1
ATOM 1358 C CA . GLY A 1 182 ? -21.219 -19.938 11.091 1.00 40.31 182 GLY A CA 1
ATOM 1359 C C . GLY A 1 182 ? -21.995 -20.100 9.786 1.00 40.31 182 GLY A C 1
ATOM 1360 O O . GLY A 1 182 ? -23.178 -19.796 9.700 1.00 40.31 182 GLY A O 1
ATOM 1361 N N . GLY A 1 183 ? -21.350 -20.752 8.820 1.00 35.78 183 GLY A N 1
ATOM 1362 C CA . GLY A 1 183 ? -22.047 -21.454 7.749 1.00 35.78 183 GLY A CA 1
ATOM 1363 C C . GLY A 1 183 ? -21.347 -21.323 6.412 1.00 35.78 183 GLY A C 1
ATOM 1364 O O . GLY A 1 183 ? -21.544 -20.346 5.703 1.00 35.78 183 GLY A O 1
ATOM 1365 N N . GLY A 1 184 ? -20.596 -22.357 6.030 1.00 47.50 184 GLY A N 1
ATOM 1366 C CA . GLY A 1 184 ? -20.357 -22.604 4.615 1.00 47.50 184 GLY A CA 1
ATOM 1367 C C . GLY A 1 184 ? -21.698 -22.634 3.877 1.00 47.50 184 GLY A C 1
ATOM 1368 O O . GLY A 1 184 ? -22.630 -23.323 4.292 1.00 47.50 184 GLY A O 1
ATOM 1369 N N . GLY A 1 185 ? -21.800 -21.857 2.807 1.00 36.47 185 GLY A N 1
ATOM 1370 C CA . GLY A 1 185 ? -23.013 -21.757 2.009 1.00 36.47 185 GLY A CA 1
ATOM 1371 C C . GLY A 1 185 ? -22.997 -20.484 1.186 1.00 36.47 185 GLY A C 1
ATOM 1372 O O . GLY A 1 185 ? -23.220 -19.404 1.718 1.00 36.47 185 GLY A O 1
ATOM 1373 N N . GLY A 1 186 ? -22.723 -20.628 -0.110 1.00 50.06 186 GLY A N 1
ATOM 1374 C CA . GLY A 1 186 ? -22.743 -19.526 -1.058 1.00 50.06 186 GLY A CA 1
ATOM 1375 C C . GLY A 1 186 ? -24.029 -18.708 -0.962 1.00 50.06 186 GLY A C 1
ATOM 1376 O O . GLY A 1 186 ? -25.135 -19.243 -1.009 1.00 50.06 186 GLY A O 1
ATOM 1377 N N . GLY A 1 187 ? -23.855 -17.397 -0.864 1.00 37.69 187 GLY A N 1
ATOM 1378 C CA . GLY A 1 187 ? -24.883 -16.409 -1.124 1.00 37.69 187 GLY A CA 1
ATOM 1379 C C . GLY A 1 187 ? -24.492 -15.683 -2.392 1.00 37.69 187 GLY A C 1
ATOM 1380 O O . GLY A 1 187 ? -23.748 -14.712 -2.340 1.00 37.69 187 GLY A O 1
ATOM 1381 N N . GLY A 1 188 ? -24.963 -16.183 -3.535 1.00 39.84 188 GLY A N 1
ATOM 1382 C CA . GLY A 1 188 ? -24.922 -15.426 -4.773 1.00 39.84 188 GLY A CA 1
ATOM 1383 C C . GLY A 1 188 ? -25.584 -14.072 -4.546 1.00 39.84 188 GLY A C 1
ATOM 1384 O O . GLY A 1 188 ? -26.800 -13.996 -4.356 1.00 39.84 188 GLY A O 1
ATOM 1385 N N . GLY A 1 189 ? -24.784 -13.008 -4.601 1.00 35.53 189 GLY A N 1
ATOM 1386 C CA . GLY A 1 189 ? -25.296 -11.720 -5.029 1.00 35.53 189 GLY A CA 1
ATOM 1387 C C . GLY A 1 189 ? -25.978 -11.977 -6.363 1.00 35.53 189 GLY A C 1
ATOM 1388 O O . GLY A 1 189 ? -25.348 -12.469 -7.300 1.00 35.53 189 GLY A O 1
ATOM 1389 N N . SER A 1 190 ? -27.295 -11.777 -6.415 1.00 42.84 190 SER A N 1
ATOM 1390 C CA . SER A 1 190 ? -28.016 -11.882 -7.679 1.00 42.84 190 SER A CA 1
ATOM 1391 C C . SER A 1 190 ? -27.274 -11.008 -8.689 1.00 42.84 190 SER A C 1
ATOM 1393 O O . SER A 1 190 ? -27.052 -9.832 -8.383 1.00 42.84 190 SER A O 1
ATOM 1395 N N . PRO A 1 191 ? -26.850 -11.547 -9.847 1.00 45.44 191 PRO A N 1
ATOM 1396 C CA . PRO A 1 191 ? -26.219 -10.716 -10.855 1.00 45.44 191 PRO A CA 1
ATOM 1397 C C . PRO A 1 191 ? -27.190 -9.582 -11.197 1.00 45.44 191 PRO A C 1
ATOM 1399 O O . PRO A 1 191 ? -28.411 -9.803 -11.165 1.00 45.44 191 PRO A O 1
ATOM 1402 N N . PRO A 1 192 ? -26.694 -8.367 -11.492 1.00 44.19 192 PRO A N 1
ATOM 1403 C CA . PRO A 1 192 ? -27.563 -7.281 -11.908 1.00 44.19 192 PRO A CA 1
ATOM 1404 C C . PRO A 1 192 ? -28.410 -7.793 -13.070 1.00 44.19 192 PRO A C 1
ATOM 1406 O O . PRO A 1 192 ? -27.895 -8.220 -14.104 1.00 44.19 192 PRO A O 1
ATOM 1409 N N . THR A 1 193 ? -29.727 -7.820 -12.878 1.00 41.22 193 THR A N 1
ATOM 1410 C CA . THR A 1 193 ? -30.648 -8.175 -13.953 1.00 41.22 193 THR A CA 1
ATOM 1411 C C . THR A 1 193 ? -30.616 -7.022 -14.954 1.00 41.22 193 THR A C 1
ATOM 1413 O O . THR A 1 193 ? -31.349 -6.045 -14.821 1.00 41.22 193 THR A O 1
ATOM 1416 N N . CYS A 1 194 ? -29.709 -7.080 -15.939 1.00 46.31 194 CYS A N 1
ATOM 1417 C CA . CYS A 1 194 ? -29.725 -6.146 -17.061 1.00 46.31 194 CYS A CA 1
ATOM 1418 C C . CYS A 1 194 ? -31.090 -6.334 -17.752 1.00 46.31 194 CYS A C 1
ATOM 1420 O O . CYS A 1 194 ? -31.331 -7.363 -18.385 1.00 46.31 194 CYS A O 1
ATOM 1422 N N . GLN A 1 195 ? -31.998 -5.361 -17.624 1.00 48.75 195 GLN A N 1
ATOM 1423 C CA . GLN A 1 195 ? -33.367 -5.451 -18.157 1.00 48.75 195 GLN A CA 1
ATOM 1424 C C . GLN A 1 195 ? -33.428 -5.587 -19.695 1.00 48.75 195 GLN A C 1
ATOM 1426 O O . GLN A 1 195 ? -34.501 -5.839 -20.238 1.00 48.75 195 GLN A O 1
ATOM 1431 N N . THR A 1 196 ? -32.297 -5.472 -20.404 1.00 50.34 196 THR A N 1
ATOM 1432 C CA . THR A 1 196 ? -32.210 -5.561 -21.873 1.00 50.34 196 THR A CA 1
ATOM 1433 C C . THR A 1 196 ? -31.047 -6.415 -22.412 1.00 50.34 196 THR A C 1
ATOM 1435 O O . THR A 1 196 ? -30.796 -6.389 -23.613 1.00 50.34 196 THR A O 1
ATOM 1438 N N . GLY A 1 197 ? -30.382 -7.227 -21.576 1.00 48.50 197 GLY A N 1
ATOM 1439 C CA . GLY A 1 197 ? -29.310 -8.151 -21.999 1.00 48.50 197 GLY A CA 1
ATOM 1440 C C . GLY A 1 197 ? -27.878 -7.586 -21.946 1.00 48.50 197 GLY A C 1
ATOM 1441 O O . GLY A 1 197 ? -27.668 -6.373 -21.873 1.00 48.50 197 GLY A O 1
ATOM 1442 N N . CYS A 1 198 ? -26.894 -8.494 -21.936 1.00 45.75 198 CYS A N 1
ATOM 1443 C CA . CYS A 1 198 ? -25.453 -8.203 -21.893 1.00 45.75 198 CYS A CA 1
ATOM 1444 C C . CYS A 1 198 ? -24.854 -8.198 -23.308 1.00 45.75 198 CYS A C 1
ATOM 1446 O O . CYS A 1 198 ? -25.227 -9.038 -24.127 1.00 45.75 198 CYS A O 1
ATOM 1448 N N . GLU A 1 199 ? -23.909 -7.294 -23.581 1.00 47.34 199 GLU A N 1
ATOM 1449 C CA . GLU A 1 199 ? -23.143 -7.295 -24.843 1.00 47.34 199 GLU A CA 1
ATOM 1450 C C . GLU A 1 199 ? -21.998 -8.320 -24.773 1.00 47.34 199 GLU A C 1
ATOM 1452 O O . GLU A 1 199 ? -21.686 -8.971 -25.767 1.00 47.34 199 GLU A O 1
ATOM 1457 N N . TRP A 1 200 ? -21.425 -8.493 -23.572 1.00 63.34 200 TRP A N 1
ATOM 1458 C CA . TRP A 1 200 ? -20.477 -9.536 -23.154 1.00 63.34 200 TRP A CA 1
ATOM 1459 C C . TRP A 1 200 ? -20.364 -9.556 -21.610 1.00 63.34 200 TRP A C 1
ATOM 1461 O O . TRP A 1 200 ? -20.986 -8.728 -20.934 1.00 63.34 200 TRP A O 1
ATOM 1471 N N . GLU A 1 201 ? -19.656 -10.540 -21.038 1.00 46.00 201 GLU A N 1
ATOM 1472 C CA . GLU A 1 201 ? -19.540 -10.734 -19.579 1.00 46.00 201 GLU A CA 1
ATOM 1473 C C . GLU A 1 201 ? -19.065 -9.455 -18.869 1.00 46.00 201 GLU A C 1
ATOM 1475 O O . GLU A 1 201 ? -17.980 -8.950 -19.130 1.00 46.00 201 GLU A O 1
ATOM 1480 N N . GLY A 1 202 ? -19.909 -8.923 -17.977 1.00 57.00 202 GLY A N 1
ATOM 1481 C CA . GLY A 1 202 ? -19.620 -7.724 -17.183 1.00 57.00 202 GLY A CA 1
ATOM 1482 C C . GLY A 1 202 ? -20.103 -6.386 -17.764 1.00 57.00 202 GLY A C 1
ATOM 1483 O O . GLY A 1 202 ? -19.955 -5.370 -17.090 1.00 57.00 202 GLY A O 1
ATOM 1484 N N . HIS A 1 203 ? -20.723 -6.343 -18.953 1.00 51.00 203 HIS A N 1
ATOM 1485 C CA . HIS A 1 203 ? -21.184 -5.085 -19.570 1.00 51.00 203 HIS A CA 1
ATOM 1486 C C . HIS A 1 203 ? -22.662 -5.135 -20.019 1.00 51.00 203 HIS A C 1
ATOM 1488 O O . HIS A 1 203 ? -23.045 -5.948 -20.866 1.00 51.00 203 HIS A O 1
ATOM 1494 N N . CYS A 1 204 ? -23.516 -4.253 -19.472 1.00 53.00 204 CYS A N 1
ATOM 1495 C CA . CYS A 1 204 ? -24.925 -4.143 -19.893 1.00 53.00 204 CYS A CA 1
ATOM 1496 C C . CYS A 1 204 ? -25.066 -3.296 -21.179 1.00 53.00 204 CYS A C 1
ATOM 1498 O O . CYS A 1 204 ? -24.486 -2.213 -21.279 1.00 53.00 204 CYS A O 1
ATOM 1500 N N . ILE A 1 205 ? -25.923 -3.730 -22.114 1.00 52.22 205 ILE A N 1
ATOM 1501 C CA . ILE A 1 205 ? -26.305 -2.958 -23.311 1.00 52.22 205 ILE A CA 1
ATOM 1502 C C . ILE A 1 205 ? -27.144 -1.737 -22.900 1.00 52.22 205 ILE A C 1
ATOM 1504 O O . ILE A 1 205 ? -28.182 -1.890 -22.255 1.00 52.22 205 ILE A O 1
ATOM 1508 N N . GLY A 1 206 ? -26.750 -0.535 -23.342 1.00 50.97 206 GLY A N 1
ATOM 1509 C CA . GLY A 1 206 ? -27.652 0.624 -23.401 1.00 50.97 206 GLY A CA 1
ATOM 1510 C C . GLY A 1 206 ? -27.524 1.702 -22.320 1.00 50.97 206 GLY A C 1
ATOM 1511 O O . GLY A 1 206 ? -28.516 2.382 -22.054 1.00 50.97 206 GLY A O 1
ATOM 1512 N N . LYS A 1 207 ? -26.340 1.953 -21.735 1.00 41.44 207 LYS A N 1
ATOM 1513 C CA . LYS A 1 207 ? -26.137 3.232 -21.026 1.00 41.44 207 LYS A CA 1
ATOM 1514 C C . LYS A 1 207 ? -26.215 4.387 -22.032 1.00 41.44 207 LYS A C 1
ATOM 1516 O O . LYS A 1 207 ? -25.233 4.732 -22.679 1.00 41.44 207 LYS A O 1
ATOM 1521 N N . GLN A 1 208 ? -27.396 4.992 -22.163 1.00 36.22 208 GLN A N 1
ATOM 1522 C CA . GLN A 1 208 ? -27.502 6.343 -22.696 1.00 36.22 208 GLN A CA 1
ATOM 1523 C C . GLN A 1 208 ? -26.733 7.263 -21.746 1.00 36.22 208 GLN A C 1
ATOM 1525 O O . GLN A 1 208 ? -27.040 7.347 -20.557 1.00 36.22 208 GLN A O 1
ATOM 1530 N N . SER A 1 209 ? -25.710 7.926 -22.273 1.00 46.16 209 SER A N 1
ATOM 1531 C CA . SER A 1 209 ? -25.116 9.107 -21.664 1.00 46.16 209 SER A CA 1
ATOM 1532 C C . SER A 1 209 ? -26.234 10.116 -21.395 1.00 46.16 209 SER A C 1
ATOM 1534 O O . SER A 1 209 ? -26.875 10.602 -22.324 1.00 46.16 209 SER A O 1
ATOM 1536 N N . SER A 1 210 ? -26.513 10.396 -20.122 1.00 37.12 210 SER A N 1
ATOM 1537 C CA . SER A 1 210 ? -27.527 11.386 -19.754 1.00 37.12 210 SER A CA 1
ATOM 1538 C C . SER A 1 210 ? -26.996 12.794 -20.056 1.00 37.12 210 SER A C 1
ATOM 1540 O O . SER A 1 210 ? -25.943 13.158 -19.525 1.00 37.12 210 SER A O 1
ATOM 1542 N N . PRO A 1 211 ? -27.678 13.604 -20.886 1.00 40.94 211 PRO A N 1
ATOM 1543 C CA . PRO A 1 211 ? -27.319 14.996 -21.101 1.00 40.94 211 PRO A CA 1
ATOM 1544 C C . PRO A 1 211 ? -27.934 15.891 -20.009 1.00 40.94 211 PRO A C 1
ATOM 1546 O O . PRO A 1 211 ? -29.121 15.802 -19.722 1.00 40.94 211 PRO A O 1
ATOM 1549 N N . THR A 1 212 ? -27.103 16.780 -19.458 1.00 39.59 212 THR A N 1
ATOM 1550 C CA . THR A 1 212 ? -27.421 18.155 -19.014 1.00 39.59 212 THR A CA 1
ATOM 1551 C C . THR A 1 212 ? -28.568 18.399 -18.012 1.00 39.59 212 THR A C 1
ATOM 1553 O O . THR A 1 212 ? -29.739 18.277 -18.348 1.00 39.59 212 THR A O 1
ATOM 1556 N N . GLN A 1 213 ? -28.236 19.016 -16.869 1.00 34.28 213 GLN A N 1
ATOM 1557 C CA . GLN A 1 213 ? -28.976 20.173 -16.322 1.00 34.28 213 GLN A CA 1
ATOM 1558 C C . GLN A 1 213 ? -27.948 21.190 -15.799 1.00 34.28 213 GLN A C 1
ATOM 1560 O O . GLN A 1 213 ? -27.306 20.972 -14.782 1.00 34.28 213 GLN A O 1
ATOM 1565 N N . MET A 1 214 ? -27.572 22.172 -16.622 1.00 33.41 214 MET A N 1
ATOM 1566 C CA . MET A 1 214 ? -27.871 23.591 -16.371 1.00 33.41 214 MET A CA 1
ATOM 1567 C C . MET A 1 214 ? -29.034 23.854 -15.401 1.00 33.41 214 MET A C 1
ATOM 1569 O O . MET A 1 214 ? -30.185 23.659 -15.781 1.00 33.41 214 MET A O 1
ATOM 1573 N N . PHE A 1 215 ? -28.697 24.351 -14.206 1.00 43.03 215 PHE A N 1
ATOM 1574 C CA . PHE A 1 215 ? -29.157 25.627 -13.638 1.00 43.03 215 PHE A CA 1
ATOM 1575 C C . PHE A 1 215 ? -28.041 26.218 -12.775 1.00 43.03 215 PHE A C 1
ATOM 1577 O O . PHE A 1 215 ? -27.349 25.422 -12.104 1.00 43.03 215 PHE A O 1
#

Nearest PDB structures (foldseek):
  3sum-assembly3_C  TM=4.371E-01  e=3.237E-01  Moniliophthora perniciosa
  3tx8-assembly1_A-2  TM=4.070E-01  e=6.970E+00  Corynebacterium glutamicum

Organism: NCBI:txid117547

Secondary structure (DSSP, 8-state):
-----------------------EEEEEEEEEEE-TTTSSSTT--B-SS--TT-SSB----SSSSSPEEEEE-BTTB-TT-EEEEGGGTEEEEEEEE-HHHHHHHHTT-EEEEEE-S--S--THHHHHHHHHHS-SS-EEEEES--TT-------SEETTEE-GGG------HHHHSS---S-------PPP--TT-EEETTEETT---------